Protein AF-0000000080332913 (afdb_homodimer)

Organism: NCBI:txid40318

Radius of gyration: 20.62 Å; Cα contacts (8 Å, |Δi|>4): 817; chains: 2; bounding box: 40×90×46 Å

Solvent-accessible surface area (backbone atoms only — not comparable to full-atom values): 18468 Å² total; per-residue (Å²): 132,76,77,64,77,69,73,70,66,75,65,63,60,58,51,59,68,55,44,50,55,51,55,40,55,47,38,30,29,40,30,37,39,20,26,48,48,84,91,40,77,42,60,46,71,37,66,37,56,34,75,75,38,61,81,70,41,27,33,37,41,49,40,49,59,86,43,89,46,33,65,44,59,72,72,37,59,45,33,14,47,26,33,34,13,62,85,36,61,67,56,54,53,46,63,71,44,86,62,86,67,59,61,79,81,47,66,60,46,65,43,98,81,55,18,46,36,56,63,79,27,14,28,37,29,34,26,37,59,73,43,78,43,81,53,94,66,25,34,36,36,36,24,36,48,40,37,72,47,74,47,101,44,43,20,23,29,34,46,64,91,40,51,24,34,55,74,49,62,36,68,72,118,131,76,78,65,79,69,72,72,67,74,64,64,58,57,51,59,68,55,42,51,55,52,53,42,53,46,36,28,28,39,31,38,38,21,26,48,48,85,91,41,78,43,59,44,70,38,65,38,56,36,76,74,38,61,82,71,41,27,33,38,40,50,41,50,59,84,42,89,44,35,66,42,58,71,70,36,59,45,32,14,47,25,34,33,13,60,85,36,61,66,57,53,51,46,61,72,45,88,61,87,67,57,62,78,81,47,63,61,45,67,41,98,81,55,18,46,35,57,64,77,28,14,27,37,30,35,26,36,59,73,44,81,42,81,53,94,66,26,36,36,35,36,23,36,49,41,36,70,45,74,45,100,44,43,21,22,29,35,43,65,93,40,52,23,34,55,73,52,63,36,67,73,117

Structure (mmCIF, N/CA/C/O backbone):
data_AF-0000000080332913-model_v1
#
loop_
_entity.id
_entity.type
_entity.pdbx_description
1 polymer Oxidoreductase
#
loop_
_atom_site.group_PDB
_atom_site.id
_atom_site.type_symbol
_atom_site.label_atom_id
_atom_site.label_alt_id
_atom_site.label_comp_id
_atom_site.label_asym_id
_atom_site.label_entity_id
_atom_site.label_seq_id
_atom_site.pdbx_PDB_ins_code
_atom_site.Cartn_x
_atom_site.Cartn_y
_atom_site.Cartn_z
_atom_site.occupancy
_atom_site.B_iso_or_equiv
_atom_site.auth_seq_id
_atom_site.auth_comp_id
_atom_site.auth_asym_id
_atom_site.auth_atom_id
_atom_site.pdbx_PDB_model_num
ATOM 1 N N . MET A 1 1 ? -16.578 41.469 20.656 1 34.66 1 MET A N 1
ATOM 2 C CA . MET A 1 1 ? -16.422 41.25 19.219 1 34.66 1 MET A CA 1
ATOM 3 C C . MET A 1 1 ? -16.391 39.781 18.891 1 34.66 1 MET A C 1
ATOM 5 O O . MET A 1 1 ? -15.523 39.031 19.359 1 34.66 1 MET A O 1
ATOM 9 N N . THR A 1 2 ? -17.469 39.125 18.703 1 34.75 2 THR A N 1
ATOM 10 C CA . THR A 1 2 ? -17.828 37.719 18.516 1 34.75 2 THR A CA 1
ATOM 11 C C . THR A 1 2 ? -17.047 37.094 17.375 1 34.75 2 THR A C 1
ATOM 13 O O . THR A 1 2 ? -17.047 37.625 16.266 1 34.75 2 THR A O 1
ATOM 16 N N . ARG A 1 3 ? -15.828 36.594 17.609 1 38.78 3 ARG A N 1
ATOM 17 C CA . ARG A 1 3 ? -15.086 35.969 16.516 1 38.78 3 ARG A CA 1
ATOM 18 C C . ARG A 1 3 ? -16.016 35.219 15.586 1 38.78 3 ARG A C 1
ATOM 20 O O . ARG A 1 3 ? -16.75 34.312 16.016 1 38.78 3 ARG A O 1
ATOM 27 N N . SER A 1 4 ? -16.625 35.875 14.633 1 39.78 4 SER A N 1
ATOM 28 C CA . SER A 1 4 ? -17.422 35.219 13.594 1 39.78 4 SER A CA 1
ATOM 29 C C . SER A 1 4 ? -16.797 33.906 13.18 1 39.78 4 SER A C 1
ATOM 31 O O . SER A 1 4 ? -15.586 33.812 12.977 1 39.78 4 SER A O 1
ATOM 33 N N . PRO A 1 5 ? -17.359 32.781 13.625 1 39.78 5 PRO A N 1
ATOM 34 C CA . PRO A 1 5 ? -16.781 31.484 13.211 1 39.78 5 PRO A CA 1
ATOM 35 C C . PRO A 1 5 ? -16.281 31.5 11.766 1 39.78 5 PRO A C 1
ATOM 37 O O . PRO A 1 5 ? -17 31.922 10.859 1 39.78 5 PRO A O 1
ATOM 40 N N . SER A 1 6 ? -15.156 32.156 11.438 1 39.06 6 SER A N 1
ATOM 41 C CA . SER A 1 6 ? -14.602 32.156 10.086 1 39.06 6 SER A CA 1
ATOM 42 C C . SER A 1 6 ? -15.117 30.984 9.281 1 39.06 6 SER A C 1
ATOM 44 O O . SER A 1 6 ? -15.164 29.859 9.781 1 39.06 6 SER A O 1
ATOM 46 N N . MET A 1 7 ? -16.094 31.156 8.406 1 37.22 7 MET A N 1
ATOM 47 C CA . MET A 1 7 ? -16.547 30.172 7.426 1 37.22 7 MET A CA 1
ATOM 48 C C . MET A 1 7 ? -15.422 29.219 7.039 1 37.22 7 MET A C 1
ATOM 50 O O . MET A 1 7 ? -14.445 29.641 6.41 1 37.22 7 MET A O 1
ATOM 54 N N . ALA A 1 8 ? -14.82 28.359 7.91 1 43.38 8 ALA A N 1
ATOM 55 C CA . ALA A 1 8 ? -14.008 27.312 7.293 1 43.38 8 ALA A CA 1
ATOM 56 C C . ALA A 1 8 ? -14.344 27.156 5.812 1 43.38 8 ALA A C 1
ATOM 58 O O . ALA A 1 8 ? -15.453 26.75 5.465 1 43.38 8 ALA A O 1
ATOM 59 N N . ALA A 1 9 ? -14.086 28.016 4.98 1 43.81 9 ALA A N 1
ATOM 60 C CA . ALA A 1 9 ? -14.25 27.906 3.535 1 43.81 9 ALA A CA 1
ATOM 61 C C . ALA A 1 9 ? -14.406 26.453 3.105 1 43.81 9 ALA A C 1
ATOM 63 O O . ALA A 1 9 ? -13.656 25.578 3.553 1 43.81 9 ALA A O 1
ATOM 64 N N . LEU A 1 10 ? -15.555 25.906 2.922 1 48.03 10 LEU A N 1
ATOM 65 C CA . LEU A 1 10 ? -15.969 24.578 2.477 1 48.03 10 LEU A CA 1
ATOM 66 C C . LEU A 1 10 ? -14.883 23.938 1.611 1 48.03 10 LEU A C 1
ATOM 68 O O . LEU A 1 10 ? -14.789 24.234 0.418 1 48.03 10 LEU A O 1
ATOM 72 N N . ALA A 1 11 ? -13.656 23.891 2.195 1 56.72 11 ALA A N 1
ATOM 73 C CA . ALA A 1 11 ? -12.648 23.203 1.4 1 56.72 11 ALA A CA 1
ATOM 74 C C . ALA A 1 11 ? -13.289 22.156 0.488 1 56.72 11 ALA A C 1
ATOM 76 O O . ALA A 1 11 ? -14.094 21.344 0.938 1 56.72 11 ALA A O 1
ATOM 77 N N . SER A 1 12 ? -13.625 22.547 -0.757 1 68 12 SER A N 1
ATOM 78 C CA . SER A 1 12 ? -14.234 21.672 -1.754 1 68 12 SER A CA 1
ATOM 79 C C . SER A 1 12 ? -13.539 20.312 -1.787 1 68 12 SER A C 1
ATOM 81 O O . SER A 1 12 ? -12.328 20.219 -1.577 1 68 12 SER A O 1
ATOM 83 N N . THR A 1 13 ? -14.234 19.25 -1.637 1 81.25 13 THR A N 1
ATOM 84 C CA . THR A 1 13 ? -13.773 17.875 -1.827 1 81.25 13 THR A CA 1
ATOM 85 C C . THR A 1 13 ? -12.883 17.781 -3.064 1 81.25 13 THR A C 1
ATOM 87 O O . THR A 1 13 ? -13.227 18.312 -4.121 1 81.25 13 THR A O 1
ATOM 90 N N . PRO A 1 14 ? -11.641 17.312 -2.809 1 90.69 14 PRO A N 1
ATOM 91 C CA . PRO A 1 14 ? -10.781 17.172 -3.99 1 90.69 14 PRO A CA 1
ATOM 92 C C . PRO A 1 14 ? -11.516 16.531 -5.168 1 90.69 14 PRO A C 1
ATOM 94 O O . PRO A 1 14 ? -12.305 15.594 -4.98 1 90.69 14 PRO A O 1
ATOM 97 N N . ASP A 1 15 ? -11.375 17.094 -6.352 1 91.56 15 ASP A N 1
ATOM 98 C CA . ASP A 1 15 ? -11.969 16.484 -7.543 1 91.56 15 ASP A CA 1
ATOM 99 C C . ASP A 1 15 ? -11.07 15.383 -8.102 1 91.56 15 ASP A C 1
ATOM 101 O O . ASP A 1 15 ? -10.023 15.07 -7.523 1 91.56 15 ASP A O 1
ATOM 105 N N . ILE A 1 16 ? -11.492 14.789 -9.195 1 93.94 16 ILE A N 1
ATOM 106 C CA . ILE A 1 16 ? -10.859 13.602 -9.766 1 93.94 16 ILE A CA 1
ATOM 107 C C . ILE A 1 16 ? -9.445 13.945 -10.242 1 93.94 16 ILE A C 1
ATOM 109 O O . ILE A 1 16 ? -8.531 13.133 -10.109 1 93.94 16 ILE A O 1
ATOM 113 N N . ASP A 1 17 ? -9.234 15.133 -10.766 1 94.62 17 ASP A N 1
ATOM 114 C CA . ASP A 1 17 ? -7.926 15.539 -11.258 1 94.62 17 ASP A CA 1
ATOM 115 C C . ASP A 1 17 ? -6.914 15.656 -10.117 1 94.62 17 ASP A C 1
ATOM 117 O O . ASP A 1 17 ? -5.762 15.25 -10.266 1 94.62 17 ASP A O 1
ATOM 121 N N . VAL A 1 18 ? -7.371 16.219 -9.016 1 94.62 18 VAL A N 1
ATOM 122 C CA . VAL A 1 18 ? -6.512 16.344 -7.844 1 94.62 18 VAL A CA 1
ATOM 123 C C . VAL A 1 18 ? -6.137 14.953 -7.332 1 94.62 18 VAL A C 1
ATOM 125 O O . VAL A 1 18 ? -4.977 14.695 -7.008 1 94.62 18 VAL A O 1
ATOM 128 N N . MET A 1 19 ? -7.066 14.047 -7.336 1 96.06 19 MET A N 1
ATOM 129 C CA . MET A 1 19 ? -6.797 12.703 -6.828 1 96.06 19 MET A CA 1
ATOM 130 C C . MET A 1 19 ? -5.844 11.953 -7.754 1 96.06 19 MET A C 1
ATOM 132 O O . MET A 1 19 ? -5.016 11.164 -7.289 1 96.06 19 MET A O 1
ATOM 136 N N . LYS A 1 20 ? -6.008 12.211 -9.047 1 96.19 20 LYS A N 1
ATOM 137 C CA . LYS A 1 20 ? -5.051 11.625 -9.984 1 96.19 20 LYS A CA 1
ATOM 138 C C . LYS A 1 20 ? -3.633 12.102 -9.695 1 96.19 20 LYS A C 1
ATOM 140 O O . LYS A 1 20 ? -2.684 11.32 -9.758 1 96.19 20 LYS A O 1
ATOM 145 N N . ARG A 1 21 ? -3.512 13.398 -9.406 1 96.69 21 ARG A N 1
ATOM 146 C CA . ARG A 1 21 ? -2.199 13.953 -9.094 1 96.69 21 ARG A CA 1
ATOM 147 C C . ARG A 1 21 ? -1.654 13.359 -7.793 1 96.69 21 ARG A C 1
ATOM 149 O O . ARG A 1 21 ? -0.459 13.078 -7.691 1 96.69 21 ARG A O 1
ATOM 156 N N . VAL A 1 22 ? -2.51 13.18 -6.801 1 97.06 22 VAL A N 1
ATOM 157 C CA . VAL A 1 22 ? -2.121 12.539 -5.551 1 97.06 22 VAL A CA 1
ATOM 158 C C . VAL A 1 22 ? -1.568 11.141 -5.832 1 97.06 22 VAL A C 1
ATOM 160 O O . VAL A 1 22 ? -0.47 10.805 -5.391 1 97.06 22 VAL A O 1
ATOM 163 N N . ASN A 1 23 ? -2.326 10.383 -6.625 1 96.12 23 ASN A N 1
ATOM 164 C CA . ASN A 1 23 ? -1.952 9 -6.906 1 96.12 23 ASN A CA 1
ATOM 165 C C . ASN A 1 23 ? -0.628 8.914 -7.66 1 96.12 23 ASN A C 1
ATOM 167 O O . ASN A 1 23 ? 0.14 7.969 -7.473 1 96.12 23 ASN A O 1
ATOM 171 N N . ARG A 1 24 ? -0.38 9.961 -8.484 1 96.19 24 ARG A N 1
ATOM 172 C CA . ARG A 1 24 ? 0.861 9.984 -9.25 1 96.19 24 ARG A CA 1
ATOM 173 C C . ARG A 1 24 ? 2.068 10.164 -8.336 1 96.19 24 ARG A C 1
ATOM 175 O O . ARG A 1 24 ? 3.201 9.891 -8.734 1 96.19 24 ARG A O 1
ATOM 182 N N . GLN A 1 25 ? 1.866 10.633 -7.121 1 97.44 25 GLN A N 1
ATOM 183 C CA . GLN A 1 25 ? 2.969 10.945 -6.219 1 97.44 25 GLN A CA 1
ATOM 184 C C . GLN A 1 25 ? 3.26 9.773 -5.285 1 97.44 25 GLN A C 1
ATOM 186 O O . GLN A 1 25 ? 4.16 9.844 -4.445 1 97.44 25 GLN A O 1
ATOM 191 N N . PHE A 1 26 ? 2.549 8.719 -5.395 1 97.5 26 PHE A N 1
ATOM 192 C CA . PHE A 1 26 ? 2.834 7.574 -4.531 1 97.5 26 PHE A CA 1
ATOM 193 C C . PHE A 1 26 ? 3.383 6.406 -5.344 1 97.5 26 PHE A C 1
ATOM 195 O O . PHE A 1 26 ? 2.66 5.809 -6.141 1 97.5 26 PHE A O 1
ATOM 202 N N . VAL A 1 27 ? 4.617 6.027 -5.066 1 97.62 27 VAL A N 1
ATOM 203 C CA . VAL A 1 27 ? 5.328 4.945 -5.742 1 97.62 27 VAL A CA 1
ATOM 204 C C . VAL A 1 27 ? 5.008 3.617 -5.062 1 97.62 27 VAL A C 1
ATOM 206 O O . VAL A 1 27 ? 4.965 3.535 -3.834 1 97.62 27 VAL A O 1
ATOM 209 N N . THR A 1 28 ? 4.793 2.588 -5.824 1 97.88 28 THR A N 1
ATOM 210 C CA . THR A 1 28 ? 4.531 1.273 -5.25 1 97.88 28 THR A CA 1
ATOM 211 C C . THR A 1 28 ? 5.195 0.179 -6.078 1 97.88 28 THR A C 1
ATOM 213 O O . THR A 1 28 ? 5.562 0.404 -7.234 1 97.88 28 THR A O 1
ATOM 216 N N . GLY A 1 29 ? 5.348 -1.001 -5.469 1 98.06 29 GLY A N 1
ATOM 217 C CA . GLY A 1 29 ? 5.574 -2.205 -6.25 1 98.06 29 GLY A CA 1
ATOM 218 C C . GLY A 1 29 ? 4.371 -2.607 -7.086 1 98.06 29 GLY A C 1
ATOM 219 O O . GLY A 1 29 ? 3.326 -1.958 -7.031 1 98.06 29 GLY A O 1
ATOM 220 N N . VAL A 1 30 ? 4.57 -3.674 -7.902 1 98.12 30 VAL A N 1
ATOM 221 C CA . VAL A 1 30 ? 3.521 -4.188 -8.773 1 98.12 30 VAL A CA 1
ATOM 222 C C . VAL A 1 30 ? 3.203 -5.633 -8.406 1 98.12 30 VAL A C 1
ATOM 224 O O . VAL A 1 30 ? 4.102 -6.477 -8.328 1 98.12 30 VAL A O 1
ATOM 227 N N . THR A 1 31 ? 1.928 -5.883 -8.148 1 98.5 31 THR A N 1
ATOM 228 C CA . THR A 1 31 ? 1.55 -7.258 -7.844 1 98.5 31 THR A CA 1
ATOM 229 C C . THR A 1 31 ? 0.455 -7.742 -8.789 1 98.5 31 THR A C 1
ATOM 231 O O . THR A 1 31 ? -0.3 -6.934 -9.336 1 98.5 31 THR A O 1
ATOM 234 N N . VAL A 1 32 ? 0.417 -9.016 -9.031 1 98.31 32 VAL A N 1
ATOM 235 C CA . VAL A 1 32 ? -0.709 -9.719 -9.633 1 98.31 32 VAL A CA 1
ATOM 236 C C . VAL A 1 32 ? -1.268 -10.742 -8.641 1 98.31 32 VAL A C 1
ATOM 238 O O . VAL A 1 32 ? -0.526 -11.57 -8.117 1 98.31 32 VAL A O 1
ATOM 241 N N . VAL A 1 33 ? -2.5 -10.586 -8.391 1 98.44 33 VAL A N 1
ATOM 242 C CA . VAL A 1 33 ? -3.215 -11.523 -7.531 1 98.44 33 VAL A CA 1
ATOM 243 C C . VAL A 1 33 ? -3.912 -12.578 -8.383 1 98.44 33 VAL A C 1
ATOM 245 O O . VAL A 1 33 ? -4.57 -12.25 -9.375 1 98.44 33 VAL A O 1
ATOM 248 N N . THR A 1 34 ? -3.725 -13.867 -8.008 1 98.19 34 THR A N 1
ATOM 249 C CA . THR A 1 34 ? -4.312 -14.945 -8.797 1 98.19 34 THR A CA 1
ATOM 250 C C . THR A 1 34 ? -5.043 -15.938 -7.891 1 98.19 34 THR A C 1
ATOM 252 O O . THR A 1 34 ? -4.707 -16.062 -6.715 1 98.19 34 THR A O 1
ATOM 255 N N . ALA A 1 35 ? -5.969 -16.578 -8.406 1 97.69 35 ALA A N 1
ATOM 256 C CA . ALA A 1 35 ? -6.711 -17.656 -7.746 1 97.69 35 ALA A CA 1
ATOM 257 C C . ALA A 1 35 ? -7.32 -18.609 -8.766 1 97.69 35 ALA A C 1
ATOM 259 O O . ALA A 1 35 ? -7.414 -18.281 -9.953 1 97.69 35 ALA A O 1
ATOM 260 N N . MET A 1 36 ? -7.688 -19.781 -8.258 1 96.62 36 MET A N 1
ATOM 261 C CA . MET A 1 36 ? -8.375 -20.766 -9.102 1 96.62 36 MET A CA 1
ATOM 262 C C . MET A 1 36 ? -9.891 -20.609 -8.977 1 96.62 36 MET A C 1
ATOM 264 O O . MET A 1 36 ? -10.43 -20.609 -7.871 1 96.62 36 MET A O 1
ATOM 268 N N . ASP A 1 37 ? -10.508 -20.391 -10.062 1 94.56 37 ASP A N 1
ATOM 269 C CA . ASP A 1 37 ? -11.961 -20.516 -10.164 1 94.56 37 ASP A CA 1
ATOM 270 C C . ASP A 1 37 ? -12.352 -21.875 -10.727 1 94.56 37 ASP A C 1
ATOM 272 O O . ASP A 1 37 ? -12.484 -22.031 -11.945 1 94.56 37 ASP A O 1
ATOM 276 N N . GLU A 1 38 ? -12.578 -22.797 -9.742 1 91.88 38 GLU A N 1
ATOM 277 C CA . GLU A 1 38 ? -12.711 -24.188 -10.164 1 91.88 38 GLU A CA 1
ATOM 278 C C . GLU A 1 38 ? -11.477 -24.656 -10.938 1 91.88 38 GLU A C 1
ATOM 280 O O . GLU A 1 38 ? -10.359 -24.594 -10.43 1 91.88 38 GLU A O 1
ATOM 285 N N . GLU A 1 39 ? -11.617 -24.828 -12.242 1 91.88 39 GLU A N 1
ATOM 286 C CA . GLU A 1 39 ? -10.484 -25.328 -13.008 1 91.88 39 GLU A CA 1
ATOM 287 C C . GLU A 1 39 ? -9.852 -24.219 -13.852 1 91.88 39 GLU A C 1
ATOM 289 O O . GLU A 1 39 ? -8.945 -24.484 -14.648 1 91.88 39 GLU A O 1
ATOM 294 N N . THR A 1 40 ? -10.281 -23.062 -13.672 1 94.19 40 THR A N 1
ATOM 295 C CA . THR A 1 40 ? -9.82 -21.953 -14.492 1 94.19 40 THR A CA 1
ATOM 296 C C . THR A 1 40 ? -9.055 -20.922 -13.648 1 94.19 40 THR A C 1
ATOM 298 O O . THR A 1 40 ? -9.594 -20.375 -12.695 1 94.19 40 THR A O 1
ATOM 301 N N . PRO A 1 41 ? -7.801 -20.703 -14.023 1 96.25 41 PRO A N 1
ATOM 302 C CA . PRO A 1 41 ? -7.074 -19.656 -13.305 1 96.25 41 PRO A CA 1
ATOM 303 C C . PRO A 1 41 ? -7.566 -18.25 -13.648 1 96.25 41 PRO A C 1
ATOM 305 O O . PRO A 1 41 ? -7.902 -17.984 -14.805 1 96.25 41 PRO A O 1
ATOM 308 N N . LYS A 1 42 ? -7.703 -17.391 -12.656 1 95.62 42 LYS A N 1
ATOM 309 C CA . LYS A 1 42 ? -8.055 -15.984 -12.789 1 95.62 42 LYS A CA 1
ATOM 310 C C . LYS A 1 42 ? -7.039 -15.094 -12.078 1 95.62 42 LYS A C 1
ATOM 312 O O . LYS A 1 42 ? -6.324 -15.555 -11.18 1 95.62 42 LYS A O 1
ATOM 317 N N . GLY A 1 43 ? -6.98 -13.875 -12.523 1 96.44 43 GLY A N 1
ATOM 318 C CA . GLY A 1 43 ? -6.074 -12.953 -11.859 1 96.44 43 GLY A CA 1
ATOM 319 C C . GLY A 1 43 ? -6.293 -11.508 -12.266 1 96.44 43 GLY A C 1
ATOM 320 O O . GLY A 1 43 ? -7.004 -11.234 -13.234 1 96.44 43 GLY A O 1
ATOM 321 N N . LEU A 1 44 ? -5.707 -10.594 -11.578 1 96.06 44 LEU A N 1
ATOM 322 C CA . LEU A 1 44 ? -5.746 -9.164 -11.859 1 96.06 44 LEU A CA 1
ATOM 323 C C . LEU A 1 44 ? -4.539 -8.461 -11.242 1 96.06 44 LEU A C 1
ATOM 325 O O . LEU A 1 44 ? -3.994 -8.914 -10.234 1 96.06 44 LEU A O 1
ATOM 329 N N . ALA A 1 45 ? -4.125 -7.391 -11.82 1 95.62 45 ALA A N 1
ATOM 330 C CA . ALA A 1 45 ? -3.1 -6.523 -11.25 1 95.62 45 ALA A CA 1
ATOM 331 C C . ALA A 1 45 ? -3.656 -5.703 -10.086 1 95.62 45 ALA A C 1
ATOM 333 O O . ALA A 1 45 ? -4.77 -5.184 -10.164 1 95.62 45 ALA A O 1
ATOM 334 N N . VAL A 1 46 ? -2.943 -5.68 -9 1 95.38 46 VAL A N 1
ATOM 335 C CA . VAL A 1 46 ? -3.344 -4.949 -7.805 1 95.38 46 VAL A CA 1
ATOM 336 C C . VAL A 1 46 ? -2.152 -4.168 -7.254 1 95.38 46 VAL A C 1
ATOM 338 O O . VAL A 1 46 ? -1.1 -4.746 -6.973 1 95.38 46 VAL A O 1
ATOM 341 N N . ASN A 1 47 ? -2.271 -2.895 -7.066 1 92.19 47 ASN A N 1
ATOM 342 C CA . ASN A 1 47 ? -1.216 -2.121 -6.422 1 92.19 47 ASN A CA 1
ATOM 343 C C . ASN A 1 47 ? -1.534 -1.85 -4.953 1 92.19 47 ASN A C 1
ATOM 345 O O . ASN A 1 47 ? -0.657 -1.449 -4.188 1 92.19 47 ASN A O 1
ATOM 349 N N . ALA A 1 48 ? -2.793 -2.088 -4.605 1 95.44 48 ALA A N 1
ATOM 350 C CA . ALA A 1 48 ? -3.205 -1.906 -3.217 1 95.44 48 ALA A CA 1
ATOM 351 C C . ALA A 1 48 ? -2.854 -3.129 -2.377 1 95.44 48 ALA A C 1
ATOM 353 O O . ALA A 1 48 ? -3.742 -3.838 -1.897 1 95.44 48 ALA A O 1
ATOM 354 N N . PHE A 1 49 ? -1.595 -3.379 -2.25 1 97.38 49 PHE A N 1
ATOM 355 C CA . PHE A 1 49 ? -0.997 -4.441 -1.452 1 97.38 49 PHE A CA 1
ATOM 356 C C . PHE A 1 49 ? -0.199 -3.861 -0.29 1 97.38 49 PHE A C 1
ATOM 358 O O . PHE A 1 49 ? 0.46 -2.83 -0.436 1 97.38 49 PHE A O 1
ATOM 365 N N . SER A 1 50 ? -0.298 -4.484 0.88 1 96.62 50 SER A N 1
ATOM 366 C CA . SER A 1 50 ? 0.554 -4.121 2.008 1 96.62 50 SER A CA 1
ATOM 367 C C . SER A 1 50 ? 0.875 -5.336 2.873 1 96.62 50 SER A C 1
ATOM 369 O O . SER A 1 50 ? 0.027 -6.211 3.061 1 96.62 50 SER A O 1
ATOM 371 N N . SER A 1 51 ? 2.086 -5.355 3.342 1 94.5 51 SER A N 1
ATOM 372 C CA . SER A 1 51 ? 2.402 -6.238 4.461 1 94.5 51 SER A CA 1
ATOM 373 C C . SER A 1 51 ? 1.929 -5.641 5.785 1 94.5 51 SER A C 1
ATOM 375 O O . SER A 1 51 ? 2.17 -4.465 6.062 1 94.5 51 SER A O 1
ATOM 377 N N . ILE A 1 52 ? 1.258 -6.422 6.578 1 93.5 52 ILE A N 1
ATOM 378 C CA . ILE A 1 52 ? 0.649 -5.91 7.805 1 93.5 52 ILE A CA 1
ATOM 379 C C . ILE A 1 52 ? 1.497 -6.312 9.008 1 93.5 52 ILE A C 1
ATOM 381 O O . ILE A 1 52 ? 1.772 -5.492 9.883 1 93.5 52 ILE A O 1
ATOM 385 N N . SER A 1 53 ? 1.869 -7.566 9.023 1 91.94 53 SER A N 1
ATOM 386 C CA . SER A 1 53 ? 2.656 -8.055 10.148 1 91.94 53 SER A CA 1
ATOM 387 C C . SER A 1 53 ? 3.602 -9.172 9.727 1 91.94 53 SER A C 1
ATOM 389 O O . SER A 1 53 ? 3.291 -9.938 8.82 1 91.94 53 SER A O 1
ATOM 391 N N . LEU A 1 54 ? 4.727 -9.234 10.43 1 91.88 54 LEU A N 1
ATOM 392 C CA . LEU A 1 54 ? 5.695 -10.305 10.195 1 91.88 54 LEU A CA 1
ATOM 393 C C . LEU A 1 54 ? 5.32 -11.555 10.977 1 91.88 54 LEU A C 1
ATOM 395 O O . LEU A 1 54 ? 5.59 -12.672 10.531 1 91.88 54 LEU A O 1
ATOM 399 N N . ASP A 1 55 ? 4.746 -11.234 12.172 1 89.88 55 ASP A N 1
ATOM 400 C CA . ASP A 1 55 ? 4.355 -12.328 13.055 1 89.88 55 ASP A CA 1
ATOM 401 C C . ASP A 1 55 ? 3.053 -12.016 13.781 1 89.88 55 ASP A C 1
ATOM 403 O O . ASP A 1 55 ? 3.025 -11.172 14.68 1 89.88 55 ASP A O 1
ATOM 407 N N . PRO A 1 56 ? 2.061 -12.844 13.43 1 92.69 56 PRO A N 1
ATOM 408 C CA . PRO A 1 56 ? 1.962 -13.789 12.312 1 92.69 56 PRO A CA 1
ATOM 409 C C . PRO A 1 56 ? 2.119 -13.109 10.953 1 92.69 56 PRO A C 1
ATOM 411 O O . PRO A 1 56 ? 1.824 -11.922 10.812 1 92.69 56 PRO A O 1
ATOM 414 N N . PRO A 1 57 ? 2.652 -13.852 9.953 1 96 57 PRO A N 1
ATOM 415 C CA . PRO A 1 57 ? 2.838 -13.258 8.625 1 96 57 PRO A CA 1
ATOM 416 C C . PRO A 1 57 ? 1.515 -12.906 7.949 1 96 57 PRO A C 1
ATOM 418 O O . PRO A 1 57 ? 0.844 -13.781 7.402 1 96 57 PRO A O 1
ATOM 421 N N . THR A 1 58 ? 1.158 -11.672 7.949 1 95.88 58 THR A N 1
ATOM 422 C CA . THR A 1 58 ? -0.133 -11.172 7.488 1 95.88 58 THR A CA 1
ATOM 423 C C . THR A 1 58 ? 0.052 -10.109 6.41 1 95.88 58 THR A C 1
ATOM 425 O O . THR A 1 58 ? 0.878 -9.203 6.555 1 95.88 58 THR A O 1
ATOM 428 N N . VAL A 1 59 ? -0.672 -10.266 5.324 1 97.5 59 VAL A N 1
ATOM 429 C CA . VAL A 1 59 ? -0.695 -9.273 4.25 1 97.5 59 VAL A CA 1
ATOM 430 C C . VAL A 1 59 ? -2.139 -8.953 3.879 1 97.5 59 VAL A C 1
ATOM 432 O O . VAL A 1 59 ? -3.072 -9.609 4.352 1 97.5 59 VAL A O 1
ATOM 435 N N . MET A 1 60 ? -2.289 -7.918 3.07 1 97.5 60 MET A N 1
ATOM 436 C CA . MET A 1 60 ? -3.621 -7.586 2.576 1 97.5 60 MET A CA 1
ATOM 437 C C . MET A 1 60 ? -3.564 -7.121 1.124 1 97.5 60 MET A C 1
ATOM 439 O O . MET A 1 60 ? -2.525 -6.652 0.659 1 97.5 60 MET A O 1
ATOM 443 N N . VAL A 1 61 ? -4.645 -7.34 0.443 1 97.88 61 VAL A N 1
ATOM 444 C CA . VAL A 1 61 ? -4.883 -6.762 -0.876 1 97.88 61 VAL A CA 1
ATOM 445 C C . VAL A 1 61 ? -6.289 -6.176 -0.939 1 97.88 61 VAL A C 1
ATOM 447 O O . VAL A 1 61 ? -7.211 -6.684 -0.296 1 97.88 61 VAL A O 1
ATOM 450 N N . CYS A 1 62 ? -6.438 -5.109 -1.632 1 96.75 62 CYS A N 1
ATOM 451 C CA . CYS A 1 62 ? -7.734 -4.488 -1.888 1 96.75 62 CYS A CA 1
ATOM 452 C C . CYS A 1 62 ? -8.148 -4.676 -3.342 1 96.75 62 CYS A C 1
ATOM 454 O O . CYS A 1 62 ? -7.414 -4.309 -4.258 1 96.75 62 CYS A O 1
ATOM 456 N N . VAL A 1 63 ? -9.344 -5.211 -3.51 1 96.69 63 VAL A N 1
ATOM 457 C CA . VAL A 1 63 ? -9.805 -5.555 -4.852 1 96.69 63 VAL A CA 1
ATOM 458 C C . VAL A 1 63 ? -11.156 -4.895 -5.121 1 96.69 63 VAL A C 1
ATOM 460 O O . VAL A 1 63 ? -12.062 -4.957 -4.289 1 96.69 63 VAL A O 1
ATOM 463 N N . GLN A 1 64 ? -11.219 -4.277 -6.258 1 94.56 64 GLN A N 1
ATOM 464 C CA . GLN A 1 64 ? -12.477 -3.658 -6.668 1 94.56 64 GLN A CA 1
ATOM 465 C C . GLN A 1 64 ? -13.578 -4.699 -6.809 1 94.56 64 GLN A C 1
ATOM 467 O O . GLN A 1 64 ? -13.383 -5.75 -7.422 1 94.56 64 GLN A O 1
ATOM 472 N N . ARG A 1 65 ? -14.727 -4.398 -6.305 1 93.19 65 ARG A N 1
ATOM 473 C CA . ARG A 1 65 ? -15.828 -5.355 -6.262 1 93.19 65 ARG A CA 1
ATOM 474 C C . ARG A 1 65 ? -16.359 -5.652 -7.664 1 93.19 65 ARG A C 1
ATOM 476 O O . ARG A 1 65 ? -16.938 -6.711 -7.906 1 93.19 65 ARG A O 1
ATOM 483 N N . THR A 1 66 ? -16.156 -4.723 -8.602 1 89.94 66 THR A N 1
ATOM 484 C CA . THR A 1 66 ? -16.703 -4.895 -9.945 1 89.94 66 THR A CA 1
ATOM 485 C C . THR A 1 66 ? -15.727 -5.684 -10.828 1 89.94 66 THR A C 1
ATOM 487 O O . THR A 1 66 ? -16.031 -5.973 -11.984 1 89.94 66 THR A O 1
ATOM 490 N N . SER A 1 67 ? -14.562 -6 -10.258 1 90.25 67 SER A N 1
ATOM 491 C CA . SER A 1 67 ? -13.602 -6.773 -11.039 1 90.25 67 SER A CA 1
ATOM 492 C C . SER A 1 67 ? -14.133 -8.172 -11.352 1 90.25 67 SER A C 1
ATOM 494 O O . SER A 1 67 ? -14.852 -8.758 -10.531 1 90.25 67 SER A O 1
ATOM 496 N N . HIS A 1 68 ? -13.719 -8.758 -12.508 1 88.69 68 HIS A N 1
ATOM 497 C CA . HIS A 1 68 ? -14.117 -10.094 -12.922 1 88.69 68 HIS A CA 1
ATOM 498 C C . HIS A 1 68 ? -13.562 -11.156 -11.977 1 88.69 68 HIS A C 1
ATOM 500 O O . HIS A 1 68 ? -14.094 -12.266 -11.898 1 88.69 68 HIS A O 1
ATOM 506 N N . THR A 1 69 ? -12.516 -10.781 -11.32 1 91.5 69 THR A N 1
ATOM 507 C CA . THR A 1 69 ? -11.836 -11.734 -10.461 1 91.5 69 THR A CA 1
ATOM 508 C C . THR A 1 69 ? -12.398 -11.688 -9.039 1 91.5 69 THR A C 1
ATOM 510 O O . THR A 1 69 ? -12.164 -12.602 -8.242 1 91.5 69 THR A O 1
ATOM 513 N N . HIS A 1 70 ? -13.164 -10.695 -8.727 1 93.62 70 HIS A N 1
ATOM 514 C CA . HIS A 1 70 ? -13.609 -10.461 -7.352 1 93.62 70 HIS A CA 1
ATOM 515 C C . HIS A 1 70 ? -14.406 -11.648 -6.824 1 93.62 70 HIS A C 1
ATOM 517 O O . HIS A 1 70 ? -14.133 -12.148 -5.73 1 93.62 70 HIS A O 1
ATOM 523 N N . ASP A 1 71 ? -15.352 -12.164 -7.57 1 93.19 71 ASP A N 1
ATOM 524 C CA . ASP A 1 71 ? -16.203 -13.258 -7.109 1 93.19 71 ASP A CA 1
ATOM 525 C C . ASP A 1 71 ? -15.391 -14.516 -6.832 1 93.19 71 ASP A C 1
ATOM 527 O O . ASP A 1 71 ? -15.648 -15.234 -5.863 1 93.19 71 ASP A O 1
ATOM 531 N N . CYS A 1 72 ? -14.445 -14.703 -7.695 1 94.31 72 CYS A N 1
ATOM 532 C CA . CYS A 1 72 ? -13.547 -15.836 -7.516 1 94.31 72 CYS A CA 1
ATOM 533 C C . CYS A 1 72 ? -12.773 -15.711 -6.207 1 94.31 72 CYS A C 1
ATOM 535 O O . CYS A 1 72 ? -12.727 -16.656 -5.422 1 94.31 72 CYS A O 1
ATOM 537 N N . LEU A 1 73 ? -12.234 -14.547 -5.938 1 94.62 73 LEU A N 1
ATOM 538 C CA . LEU A 1 73 ? -11.461 -14.305 -4.723 1 94.62 73 LEU A CA 1
ATOM 539 C C . LEU A 1 73 ? -12.352 -14.391 -3.486 1 94.62 73 LEU A C 1
ATOM 541 O O . LEU A 1 73 ? -11.914 -14.867 -2.436 1 94.62 73 LEU A O 1
ATOM 545 N N . TYR A 1 74 ? -13.57 -13.945 -3.652 1 93.81 74 TYR A N 1
ATOM 546 C CA . TYR A 1 74 ? -14.492 -13.922 -2.521 1 93.81 74 TYR A CA 1
ATOM 547 C C . TYR A 1 74 ? -14.836 -15.336 -2.072 1 93.81 74 TYR A C 1
ATOM 549 O O . TYR A 1 74 ? -15.031 -15.594 -0.881 1 93.81 74 TYR A O 1
ATOM 557 N N . ARG A 1 75 ? -14.812 -16.297 -2.998 1 94.69 75 ARG A N 1
ATOM 558 C CA . ARG A 1 75 ? -15.18 -17.672 -2.691 1 94.69 75 ARG A CA 1
ATOM 559 C C . ARG A 1 75 ? -13.945 -18.5 -2.338 1 94.69 75 ARG A C 1
ATOM 561 O O . ARG A 1 75 ? -14.062 -19.562 -1.722 1 94.69 75 ARG A O 1
ATOM 568 N N . ALA A 1 76 ? -12.836 -18 -2.746 1 95.69 76 ALA A N 1
ATOM 569 C CA . ALA A 1 76 ? -11.594 -18.75 -2.598 1 95.69 76 ALA A CA 1
ATOM 570 C C . ALA A 1 76 ? -11.156 -18.797 -1.137 1 95.69 76 ALA A C 1
ATOM 572 O O . ALA A 1 76 ? -11.438 -17.875 -0.367 1 95.69 76 ALA A O 1
ATOM 573 N N . ASP A 1 77 ? -10.516 -19.875 -0.784 1 97.06 77 ASP A N 1
ATOM 574 C CA . ASP A 1 77 ? -9.867 -19.969 0.523 1 97.06 77 ASP A CA 1
ATOM 575 C C . ASP A 1 77 ? -8.445 -19.438 0.474 1 97.06 77 ASP A C 1
ATOM 577 O O . ASP A 1 77 ? -7.941 -18.906 1.467 1 97.06 77 ASP A O 1
ATOM 581 N N . HIS A 1 78 ? -7.805 -19.719 -0.715 1 98 78 HIS A N 1
ATOM 582 C CA . HIS A 1 78 ? -6.43 -19.281 -0.939 1 98 78 HIS A CA 1
ATOM 583 C C . HIS A 1 78 ? -6.312 -18.469 -2.219 1 98 78 HIS A C 1
ATOM 585 O O . HIS A 1 78 ? -7.105 -18.625 -3.146 1 98 78 HIS A O 1
ATOM 591 N N . LEU A 1 79 ? -5.398 -17.578 -2.248 1 98.5 79 LEU A N 1
ATOM 592 C CA . LEU A 1 79 ? -4.973 -16.875 -3.459 1 98.5 79 LEU A CA 1
ATOM 593 C C . LEU A 1 79 ? -3.459 -16.703 -3.484 1 98.5 79 LEU A C 1
ATOM 595 O O . LEU A 1 79 ? -2.781 -17 -2.494 1 98.5 79 LEU A O 1
ATOM 599 N N . ALA A 1 80 ? -2.963 -16.406 -4.602 1 98.81 80 ALA A N 1
ATOM 600 C CA . ALA A 1 80 ? -1.545 -16.094 -4.734 1 98.81 80 ALA A CA 1
ATOM 601 C C . ALA A 1 80 ? -1.341 -14.594 -4.957 1 98.81 80 ALA A C 1
ATOM 603 O O . ALA A 1 80 ? -2.178 -13.93 -5.574 1 98.81 80 ALA A O 1
ATOM 604 N N . ILE A 1 81 ? -0.328 -14.086 -4.438 1 98.88 81 ILE A N 1
ATOM 605 C CA . ILE A 1 81 ? 0.167 -12.742 -4.695 1 98.88 81 ILE A CA 1
ATOM 606 C C . ILE A 1 81 ? 1.566 -12.812 -5.301 1 98.88 81 ILE A C 1
ATOM 608 O O . ILE A 1 81 ? 2.5 -13.312 -4.668 1 98.88 81 ILE A O 1
ATOM 612 N N . ASN A 1 82 ? 1.706 -12.375 -6.473 1 98.88 82 ASN A N 1
ATOM 613 C CA . ASN A 1 82 ? 2.967 -12.352 -7.207 1 98.88 82 ASN A CA 1
ATOM 614 C C . ASN A 1 82 ? 3.52 -10.938 -7.328 1 98.88 82 ASN A C 1
ATOM 616 O O . ASN A 1 82 ? 2.924 -10.086 -8 1 98.88 82 ASN A O 1
ATOM 620 N N . ILE A 1 83 ? 4.605 -10.625 -6.613 1 98.81 83 ILE A N 1
ATOM 621 C CA . ILE A 1 83 ? 5.305 -9.367 -6.844 1 98.81 83 ILE A CA 1
ATOM 622 C C . ILE A 1 83 ? 6.137 -9.469 -8.125 1 98.81 83 ILE A C 1
ATOM 624 O O . ILE A 1 83 ? 7.055 -10.281 -8.211 1 98.81 83 ILE A O 1
ATOM 628 N N . LEU A 1 84 ? 5.816 -8.656 -9.094 1 98.69 84 LEU A N 1
ATOM 629 C CA . LEU A 1 84 ? 6.41 -8.773 -10.422 1 98.69 84 LEU A CA 1
ATOM 630 C C . LEU A 1 84 ? 7.844 -8.266 -10.43 1 98.69 84 LEU A C 1
ATOM 632 O O . LEU A 1 84 ? 8.172 -7.32 -9.703 1 98.69 84 LEU A O 1
ATOM 636 N N . SER A 1 85 ? 8.602 -8.883 -11.289 1 98.75 85 SER A N 1
ATOM 637 C CA . SER A 1 85 ? 9.992 -8.477 -11.461 1 98.75 85 SER A CA 1
ATOM 638 C C . SER A 1 85 ? 10.156 -7.566 -12.672 1 98.75 85 SER A C 1
ATOM 640 O O . SER A 1 85 ? 9.227 -7.398 -13.461 1 98.75 85 SER A O 1
ATOM 642 N N . THR A 1 86 ? 11.352 -7.055 -12.789 1 98.38 86 THR A N 1
ATOM 643 C CA . THR A 1 86 ? 11.688 -6.172 -13.898 1 98.38 86 THR A CA 1
ATOM 644 C C . THR A 1 86 ? 11.617 -6.922 -15.227 1 98.38 86 THR A C 1
ATOM 646 O O . THR A 1 86 ? 11.562 -6.305 -16.297 1 98.38 86 THR A O 1
ATOM 649 N N . ASP A 1 87 ? 11.555 -8.234 -15.195 1 97.25 87 ASP A N 1
ATOM 650 C CA . ASP A 1 87 ? 11.57 -9.062 -16.406 1 97.25 87 ASP A CA 1
ATOM 651 C C . ASP A 1 87 ? 10.148 -9.352 -16.891 1 97.25 87 ASP A C 1
ATOM 653 O O . ASP A 1 87 ? 9.953 -10.117 -17.828 1 97.25 87 ASP A O 1
ATOM 657 N N . GLN A 1 88 ? 9.203 -8.742 -16.297 1 97.81 88 GLN A N 1
ATOM 658 C CA . GLN A 1 88 ? 7.844 -9.227 -16.516 1 97.81 88 GLN A CA 1
ATOM 659 C C . GLN A 1 88 ? 6.961 -8.133 -17.125 1 97.81 88 GLN A C 1
ATOM 661 O O . GLN A 1 88 ? 5.777 -8.039 -16.797 1 97.81 88 GLN A O 1
ATOM 666 N N . LEU A 1 89 ? 7.496 -7.258 -17.953 1 96.56 89 LEU A N 1
ATOM 667 C CA . LEU A 1 89 ? 6.676 -6.27 -18.641 1 96.56 89 LEU A CA 1
ATOM 668 C C . LEU A 1 89 ? 5.613 -6.949 -19.5 1 96.56 89 LEU A C 1
ATOM 670 O O . LEU A 1 89 ? 4.508 -6.426 -19.656 1 96.56 89 LEU A O 1
ATOM 674 N N . ASP A 1 90 ? 5.996 -8.086 -20.047 1 95.62 90 ASP A N 1
ATOM 675 C CA . ASP A 1 90 ? 5.043 -8.859 -20.828 1 95.62 90 ASP A CA 1
ATOM 676 C C . ASP A 1 90 ? 3.842 -9.281 -19.984 1 95.62 90 ASP A C 1
ATOM 678 O O . ASP A 1 90 ? 2.709 -9.289 -20.469 1 95.62 90 ASP A O 1
ATOM 682 N N . VAL A 1 91 ? 4.055 -9.648 -18.719 1 96.69 91 VAL A N 1
ATOM 683 C CA . VAL A 1 91 ? 2.984 -10.023 -17.812 1 96.69 91 VAL A CA 1
ATOM 684 C C . VAL A 1 91 ? 2.094 -8.82 -17.531 1 96.69 91 VAL A C 1
ATOM 686 O O . VAL A 1 91 ? 0.865 -8.93 -17.531 1 96.69 91 VAL A O 1
ATOM 689 N N . VAL A 1 92 ? 2.695 -7.621 -17.312 1 95.38 92 VAL A N 1
ATOM 690 C CA . VAL A 1 92 ? 1.936 -6.391 -17.109 1 95.38 92 VAL A CA 1
ATOM 691 C C . VAL A 1 92 ? 1.006 -6.168 -18.312 1 95.38 92 VAL A C 1
ATOM 693 O O . VAL A 1 92 ? -0.183 -5.891 -18.125 1 95.38 92 VAL A O 1
ATOM 696 N N . GLY A 1 93 ? 1.594 -6.273 -19.484 1 94.06 93 GLY A N 1
ATOM 697 C CA . GLY A 1 93 ? 0.803 -6.113 -20.703 1 94.06 93 GLY A CA 1
ATOM 698 C C . GLY A 1 93 ? -0.373 -7.07 -20.781 1 94.06 93 GLY A C 1
ATOM 699 O O . GLY A 1 93 ? -1.466 -6.684 -21.188 1 94.06 93 GLY A O 1
ATOM 700 N N . THR A 1 94 ? -0.187 -8.281 -20.406 1 94.75 94 THR A N 1
ATOM 701 C CA . THR A 1 94 ? -1.225 -9.305 -20.438 1 94.75 94 THR A CA 1
ATOM 702 C C . THR A 1 94 ? -2.393 -8.914 -19.531 1 94.75 94 THR A C 1
ATOM 704 O O . THR A 1 94 ? -3.549 -8.953 -19.953 1 94.75 94 THR A O 1
ATOM 707 N N . PHE A 1 95 ? -2.137 -8.445 -18.359 1 93.56 95 PHE A N 1
ATOM 708 C CA . PHE A 1 95 ? -3.193 -8.172 -17.391 1 93.56 95 PHE A CA 1
ATOM 709 C C . PHE A 1 95 ? -3.824 -6.809 -17.641 1 93.56 95 PHE A C 1
ATOM 711 O O . PHE A 1 95 ? -4.895 -6.508 -17.109 1 93.56 95 PHE A O 1
ATOM 718 N N . ALA A 1 96 ? -3.137 -6.012 -18.406 1 89.69 96 ALA A N 1
ATOM 719 C CA . ALA A 1 96 ? -3.723 -4.738 -18.812 1 89.69 96 ALA A CA 1
ATOM 720 C C . ALA A 1 96 ? -4.625 -4.918 -20.031 1 89.69 96 ALA A C 1
ATOM 722 O O . ALA A 1 96 ? -5.402 -4.02 -20.375 1 89.69 96 ALA A O 1
ATOM 723 N N . SER A 1 97 ? -4.5 -6.086 -20.609 1 87.94 97 SER A N 1
ATOM 724 C CA . SER A 1 97 ? -5.238 -6.332 -21.844 1 87.94 97 SER A CA 1
ATOM 725 C C . SER A 1 97 ? -6.66 -6.801 -21.547 1 87.94 97 SER A C 1
ATOM 727 O O . SER A 1 97 ? -7 -7.086 -20.406 1 87.94 97 SER A O 1
ATOM 729 N N . LYS A 1 98 ? -7.508 -6.867 -22.594 1 82.94 98 LYS A N 1
ATOM 730 C CA . LYS A 1 98 ? -8.891 -7.332 -22.5 1 82.94 98 LYS A CA 1
ATOM 731 C C . LYS A 1 98 ? -9 -8.805 -22.891 1 82.94 98 LYS A C 1
ATOM 733 O O . LYS A 1 98 ? -10.094 -9.281 -23.219 1 82.94 98 LYS A O 1
ATOM 738 N N . ALA A 1 99 ? -7.879 -9.461 -22.875 1 80.81 99 ALA A N 1
ATOM 739 C CA . ALA A 1 99 ? -7.859 -10.859 -23.297 1 80.81 99 ALA A CA 1
ATOM 740 C C . ALA A 1 99 ? -8.711 -11.719 -22.359 1 80.81 99 ALA A C 1
ATOM 742 O O . ALA A 1 99 ? -8.695 -11.523 -21.141 1 80.81 99 ALA A O 1
ATOM 743 N N . ALA A 1 100 ? -9.398 -12.695 -22.953 1 77.25 100 ALA A N 1
ATOM 744 C CA . ALA A 1 100 ? -10.281 -13.57 -22.188 1 77.25 100 ALA A CA 1
ATOM 745 C C . ALA A 1 100 ? -9.484 -14.57 -21.359 1 77.25 100 ALA A C 1
ATOM 747 O O . ALA A 1 100 ? -9.797 -14.82 -20.188 1 77.25 100 ALA A O 1
ATOM 748 N N . ASP A 1 101 ? -8.516 -15.211 -22.062 1 87.94 101 ASP A N 1
ATOM 749 C CA . ASP A 1 101 ? -7.684 -16.188 -21.359 1 87.94 101 ASP A CA 1
ATOM 750 C C . ASP A 1 101 ? -6.277 -15.641 -21.125 1 87.94 101 ASP A C 1
ATOM 752 O O . ASP A 1 101 ? -5.355 -15.945 -21.875 1 87.94 101 ASP A O 1
ATOM 756 N N . LYS A 1 102 ? -6.098 -14.93 -20.062 1 87.44 102 LYS A N 1
ATOM 757 C CA . LYS A 1 102 ? -4.832 -14.281 -19.734 1 87.44 102 LYS A CA 1
ATOM 758 C C . LYS A 1 102 ? -3.775 -15.305 -19.328 1 87.44 102 LYS A C 1
ATOM 760 O O . LYS A 1 102 ? -2.58 -15.086 -19.531 1 87.44 102 LYS A O 1
ATOM 765 N N . PHE A 1 103 ? -4.137 -16.438 -18.938 1 94.25 103 PHE A N 1
ATOM 766 C CA . PHE A 1 103 ? -3.211 -17.422 -18.391 1 94.25 103 PHE A CA 1
ATOM 767 C C . PHE A 1 103 ? -2.676 -18.344 -19.484 1 94.25 103 PHE A C 1
ATOM 769 O O . PHE A 1 103 ? -1.705 -19.062 -19.281 1 94.25 103 PHE A O 1
ATOM 776 N N . LYS A 1 104 ? -3.264 -18.312 -20.609 1 90.12 104 LYS A N 1
ATOM 777 C CA . LYS A 1 104 ? -2.762 -19.094 -21.734 1 90.12 104 LYS A CA 1
ATOM 778 C C . LYS A 1 104 ? -1.382 -18.594 -22.172 1 90.12 104 LYS A C 1
ATOM 780 O O . LYS A 1 104 ? -0.539 -19.391 -22.594 1 90.12 104 LYS A O 1
ATOM 785 N N . GLU A 1 105 ? -1.077 -17.391 -21.984 1 86.94 105 GLU A N 1
ATOM 786 C CA . GLU A 1 105 ? 0.166 -16.766 -22.438 1 86.94 105 GLU A CA 1
ATOM 787 C C . GLU A 1 105 ? 1.156 -16.625 -21.281 1 86.94 105 GLU A C 1
ATOM 789 O O . GLU A 1 105 ? 2.258 -16.109 -21.469 1 86.94 105 GLU A O 1
ATOM 794 N N . LEU A 1 106 ? 0.75 -17.141 -20.172 1 94.44 106 LEU A N 1
ATOM 795 C CA . LEU A 1 106 ? 1.572 -16.953 -18.984 1 94.44 106 LEU A CA 1
ATOM 796 C C . LEU A 1 106 ? 2.219 -18.25 -18.547 1 94.44 106 LEU A C 1
ATOM 798 O O . LEU A 1 106 ? 1.586 -19.312 -18.594 1 94.44 106 LEU A O 1
ATOM 802 N N . ASP A 1 107 ? 3.506 -18.203 -18.203 1 96.62 107 ASP A N 1
ATOM 803 C CA . ASP A 1 107 ? 4.137 -19.312 -17.5 1 96.62 107 ASP A CA 1
ATOM 804 C C . ASP A 1 107 ? 3.793 -19.297 -16.016 1 96.62 107 ASP A C 1
ATOM 806 O O . ASP A 1 107 ? 4.184 -18.375 -15.289 1 96.62 107 ASP A O 1
ATOM 810 N N . TRP A 1 108 ? 3.008 -20.281 -15.617 1 97.88 108 TRP A N 1
ATOM 811 C CA . TRP A 1 108 ? 2.588 -20.359 -14.227 1 97.88 108 TRP A CA 1
ATOM 812 C C . TRP A 1 108 ? 2.482 -21.812 -13.773 1 97.88 108 TRP A C 1
ATOM 814 O O . TRP A 1 108 ? 2.424 -22.719 -14.594 1 97.88 108 TRP A O 1
ATOM 824 N N . GLU A 1 109 ? 2.551 -22.047 -12.5 1 97.62 109 GLU A N 1
ATOM 825 C CA . GLU A 1 109 ? 2.336 -23.344 -11.875 1 97.62 109 GLU A CA 1
ATOM 826 C C . GLU A 1 109 ? 1.503 -23.219 -10.602 1 97.62 109 GLU A C 1
ATOM 828 O O . GLU A 1 109 ? 1.439 -22.141 -10 1 97.62 109 GLU A O 1
ATOM 833 N N . SER A 1 110 ? 0.803 -24.297 -10.227 1 97.38 110 SER A N 1
ATOM 834 C CA . SER A 1 110 ? 0.064 -24.297 -8.969 1 97.38 110 SER A CA 1
ATOM 835 C C . SER A 1 110 ? 1.009 -24.344 -7.773 1 97.38 110 SER A C 1
ATOM 837 O O . SER A 1 110 ? 1.946 -25.156 -7.746 1 9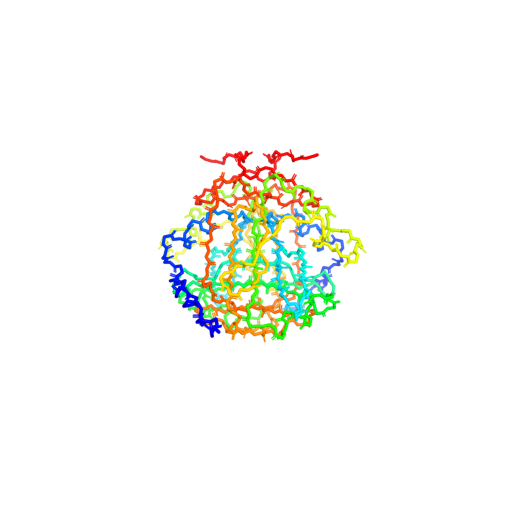7.38 110 SER A O 1
ATOM 839 N N . GLY A 1 111 ? 0.745 -23.438 -6.836 1 97.31 111 GLY A N 1
ATOM 840 C CA . GLY A 1 111 ? 1.477 -23.547 -5.586 1 97.31 111 GLY A CA 1
ATOM 841 C C . GLY A 1 111 ? 1.002 -24.688 -4.715 1 97.31 111 GLY A C 1
ATOM 842 O O . GLY A 1 111 ? 0.097 -25.438 -5.098 1 97.31 111 GLY A O 1
ATOM 843 N N . PRO A 1 112 ? 1.626 -24.891 -3.578 1 97.25 112 PRO A N 1
ATOM 844 C CA . PRO A 1 112 ? 1.27 -26 -2.684 1 97.25 112 PRO A CA 1
ATOM 845 C C . PRO A 1 112 ? -0.2 -25.969 -2.268 1 97.25 112 PRO A C 1
ATOM 847 O O . PRO A 1 112 ? -0.778 -27.016 -1.957 1 97.25 112 PRO A O 1
ATOM 850 N N . PHE A 1 113 ? -0.862 -24.797 -2.293 1 97.12 113 PHE A N 1
ATOM 851 C CA . PHE A 1 113 ? -2.256 -24.688 -1.881 1 97.12 113 PHE A CA 1
ATOM 852 C C . PHE A 1 113 ? -3.162 -24.453 -3.086 1 97.12 113 PHE A C 1
ATOM 854 O O . PHE A 1 113 ? -4.32 -24.062 -2.936 1 97.12 113 PHE A O 1
ATOM 861 N N . GLY A 1 114 ? -2.566 -24.609 -4.234 1 97.06 114 GLY A N 1
ATOM 862 C CA . GLY A 1 114 ? -3.371 -24.719 -5.441 1 97.06 114 GLY A CA 1
ATOM 863 C C . GLY A 1 114 ? -3.48 -23.406 -6.203 1 97.06 114 GLY A C 1
ATOM 864 O O . GLY A 1 114 ? -3.965 -23.391 -7.34 1 97.06 114 GLY A O 1
ATOM 865 N N . SER A 1 115 ? -3.066 -22.297 -5.68 1 97.94 115 SER A N 1
ATOM 866 C CA . SER A 1 115 ? -3.184 -21 -6.34 1 97.94 115 SER A CA 1
ATOM 867 C C . SER A 1 115 ? -2.135 -20.844 -7.438 1 97.94 115 SER A C 1
ATOM 869 O O . SER A 1 115 ? -1.009 -21.312 -7.301 1 97.94 115 SER A O 1
ATOM 871 N N . PRO A 1 116 ? -2.443 -20.188 -8.492 1 98.44 116 PRO A N 1
ATOM 872 C CA . PRO A 1 116 ? -1.496 -20.031 -9.602 1 98.44 116 PRO A CA 1
ATOM 873 C C . PRO A 1 116 ? -0.329 -19.109 -9.25 1 98.44 116 PRO A C 1
ATOM 875 O O . PRO A 1 116 ? -0.54 -17.953 -8.891 1 98.44 116 PRO A O 1
ATOM 878 N N . LEU A 1 117 ? 0.864 -19.562 -9.328 1 98.62 117 LEU A N 1
ATOM 879 C CA . LEU A 1 117 ? 2.096 -18.812 -9.148 1 98.62 117 LEU A CA 1
ATOM 880 C C . LEU A 1 117 ? 2.738 -18.484 -10.5 1 98.62 117 LEU A C 1
ATOM 882 O O . LEU A 1 117 ? 3.01 -19.391 -11.289 1 98.62 117 LEU A O 1
ATOM 886 N N . ILE A 1 118 ? 2.971 -17.219 -10.766 1 98.56 118 ILE A N 1
ATOM 887 C CA . ILE A 1 118 ? 3.49 -16.766 -12.055 1 98.56 118 ILE A CA 1
ATOM 888 C C . ILE A 1 118 ? 5.012 -16.875 -12.062 1 98.56 118 ILE A C 1
ATOM 890 O O . ILE A 1 118 ? 5.68 -16.344 -11.164 1 98.56 118 ILE A O 1
ATOM 894 N N . ALA A 1 119 ? 5.551 -17.422 -13.062 1 98.19 119 ALA A N 1
ATOM 895 C CA . ALA A 1 119 ? 6.992 -17.609 -13.18 1 98.19 119 ALA A CA 1
ATOM 896 C C . ALA A 1 119 ? 7.711 -16.266 -13.297 1 98.19 119 ALA A C 1
ATOM 898 O O . ALA A 1 119 ? 7.125 -15.281 -13.75 1 98.19 119 ALA A O 1
ATOM 899 N N . ARG A 1 120 ? 8.938 -16.156 -12.812 1 98.12 120 ARG A N 1
ATOM 900 C CA . ARG A 1 120 ? 9.859 -15.039 -12.961 1 98.12 120 ARG A CA 1
ATOM 901 C C . ARG A 1 120 ? 9.492 -13.898 -12.016 1 98.12 120 ARG A C 1
ATOM 903 O O . ARG A 1 120 ? 10.133 -12.844 -12.031 1 98.12 120 ARG A O 1
ATOM 910 N N . SER A 1 121 ? 8.484 -14.133 -11.164 1 98.62 121 SER A N 1
ATOM 911 C CA . SER A 1 121 ? 8.133 -13.094 -10.203 1 98.62 121 SER A CA 1
ATOM 912 C C . SER A 1 121 ? 9.227 -12.906 -9.164 1 98.62 121 SER A C 1
ATOM 914 O O . SER A 1 121 ? 9.914 -13.859 -8.805 1 98.62 121 SER A O 1
ATOM 916 N N . SER A 1 122 ? 9.445 -11.648 -8.719 1 98.75 122 SER A N 1
ATOM 917 C CA . SER A 1 122 ? 10.383 -11.383 -7.637 1 98.75 122 SER A CA 1
ATOM 918 C C . SER A 1 122 ? 9.992 -12.133 -6.367 1 98.75 122 SER A C 1
ATOM 920 O O . SER A 1 122 ? 10.859 -12.609 -5.629 1 98.75 122 SER A O 1
ATOM 922 N N . VAL A 1 123 ? 8.711 -12.188 -6.102 1 98.69 123 VAL A N 1
ATOM 923 C CA . VAL A 1 123 ? 8.141 -12.969 -5.008 1 98.69 123 VAL A CA 1
ATOM 924 C C . VAL A 1 123 ? 6.914 -13.734 -5.5 1 98.69 123 VAL A C 1
ATOM 926 O O . VAL A 1 123 ? 6.098 -13.188 -6.246 1 98.69 123 VAL A O 1
ATOM 929 N N . GLN A 1 124 ? 6.789 -14.969 -5.117 1 98.75 124 GLN A N 1
ATOM 930 C CA . GLN A 1 124 ? 5.57 -15.766 -5.207 1 98.75 124 GLN A CA 1
ATOM 931 C C . GLN A 1 124 ? 5.074 -16.172 -3.82 1 98.75 124 GLN A C 1
ATOM 933 O O . GLN A 1 124 ? 5.805 -16.812 -3.055 1 98.75 124 GLN A O 1
ATOM 938 N N . MET A 1 125 ? 3.871 -15.781 -3.482 1 98.31 125 MET A N 1
ATOM 939 C CA . MET A 1 125 ? 3.371 -16.234 -2.189 1 98.31 125 MET A CA 1
ATOM 940 C C . MET A 1 125 ? 1.93 -16.719 -2.305 1 98.31 125 MET A C 1
ATOM 942 O O . MET A 1 125 ? 1.168 -16.234 -3.139 1 98.31 125 MET A O 1
ATOM 946 N N . GLU A 1 126 ? 1.597 -17.703 -1.609 1 98.69 126 GLU A N 1
ATOM 947 C CA . GLU A 1 126 ? 0.22 -18.125 -1.368 1 98.69 126 GLU A CA 1
ATOM 948 C C . GLU A 1 126 ? -0.249 -17.703 0.023 1 98.69 126 GLU A C 1
ATOM 950 O O . GLU A 1 126 ? 0.517 -17.766 0.987 1 98.69 126 GLU A O 1
ATOM 955 N N . VAL A 1 127 ? -1.405 -17.312 0.006 1 98.5 127 VAL A N 1
ATOM 956 C CA . VAL A 1 127 ? -1.954 -16.812 1.261 1 98.5 127 VAL A CA 1
ATOM 957 C C . VAL A 1 127 ? -3.328 -17.422 1.509 1 98.5 127 VAL A C 1
ATOM 959 O O . VAL A 1 127 ? -4.043 -17.766 0.562 1 98.5 127 VAL A O 1
ATOM 962 N N . GLN A 1 128 ? -3.611 -17.609 2.758 1 98.25 128 GLN A N 1
ATOM 963 C CA . GLN A 1 128 ? -4.9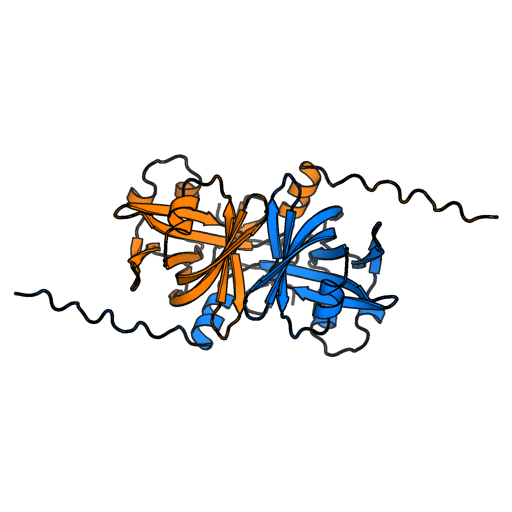53 -18 3.184 1 98.25 128 GLN A CA 1
ATOM 964 C C . GLN A 1 128 ? -5.781 -16.781 3.561 1 98.25 128 GLN A C 1
ATOM 966 O O . GLN A 1 128 ? -5.363 -15.969 4.391 1 98.25 128 GLN A O 1
ATOM 971 N N . ILE A 1 129 ? -6.957 -16.641 2.943 1 97.81 129 ILE A N 1
ATOM 972 C CA . ILE A 1 129 ? -7.832 -15.516 3.246 1 97.81 129 ILE A CA 1
ATOM 973 C C . ILE A 1 129 ? -8.445 -15.695 4.633 1 97.81 129 ILE A C 1
ATOM 975 O O . ILE A 1 129 ? -9.141 -16.688 4.891 1 97.81 129 ILE A O 1
ATOM 979 N N . ARG A 1 130 ? -8.18 -14.742 5.457 1 97 130 ARG A N 1
ATOM 980 C CA . ARG A 1 130 ? -8.672 -14.828 6.828 1 97 130 ARG A CA 1
ATOM 981 C C . ARG A 1 130 ? -9.914 -13.961 7.02 1 97 130 ARG A C 1
ATOM 983 O O . ARG A 1 130 ? -10.797 -14.297 7.809 1 97 130 ARG A O 1
ATOM 990 N N . GLU A 1 131 ? -9.914 -12.828 6.402 1 96.25 131 GLU A N 1
ATOM 991 C CA . GLU A 1 131 ? -11.031 -11.898 6.496 1 96.25 131 GLU A CA 1
ATOM 992 C C . GLU A 1 131 ? -11.32 -11.25 5.145 1 96.25 131 GLU A C 1
ATOM 994 O O . GLU A 1 131 ? -10.414 -11.062 4.336 1 96.25 131 GLU A O 1
ATOM 999 N N . ARG A 1 132 ? -12.547 -10.984 4.902 1 96.5 132 ARG A N 1
ATOM 1000 C CA . ARG A 1 132 ? -13.039 -10.18 3.789 1 96.5 132 ARG A CA 1
ATOM 1001 C C . ARG A 1 132 ? -13.805 -8.961 4.289 1 96.5 132 ARG A C 1
ATOM 1003 O O . ARG A 1 132 ? -14.961 -9.07 4.699 1 96.5 132 ARG A O 1
ATOM 1010 N N . LEU A 1 133 ? -13.133 -7.812 4.242 1 94.31 133 LEU A N 1
ATOM 1011 C CA . LEU A 1 133 ? -13.719 -6.598 4.785 1 94.31 133 LEU A CA 1
ATOM 1012 C C . LEU A 1 133 ? -14.227 -5.688 3.67 1 94.31 133 LEU A C 1
ATOM 1014 O O . LEU A 1 133 ? -13.469 -5.332 2.764 1 94.31 133 LEU A O 1
ATOM 1018 N N . GLN A 1 134 ? -15.445 -5.355 3.715 1 91.12 134 GLN A N 1
ATOM 1019 C CA . GLN A 1 134 ? -16 -4.461 2.707 1 91.12 134 GLN A CA 1
ATOM 1020 C C . GLN A 1 134 ? -15.594 -3.016 2.967 1 91.12 134 GLN A C 1
ATOM 1022 O O . GLN A 1 134 ? -15.672 -2.533 4.098 1 91.12 134 GLN A O 1
ATOM 1027 N N . ALA A 1 135 ? -15.039 -2.332 2.008 1 88.62 135 ALA A N 1
ATOM 1028 C CA . ALA A 1 135 ? -14.664 -0.92 2.037 1 88.62 135 ALA A CA 1
ATOM 1029 C C . ALA A 1 135 ? -15.219 -0.183 0.819 1 88.62 135 ALA A C 1
ATOM 1031 O O . ALA A 1 135 ? -14.492 0.052 -0.151 1 88.62 135 ALA A O 1
ATOM 1032 N N . SER A 1 136 ? -16.484 0.273 0.883 1 83.88 136 SER A N 1
ATOM 1033 C CA . SER A 1 136 ? -17.203 0.986 -0.174 1 83.88 136 SER A CA 1
ATOM 1034 C C . SER A 1 136 ? -17.219 0.182 -1.47 1 83.88 136 SER A C 1
ATOM 1036 O O . SER A 1 136 ? -17.938 -0.811 -1.584 1 83.88 136 SER A O 1
ATOM 1038 N N . THR A 1 137 ? -16.172 0.563 -2.395 1 87.94 137 THR A N 1
ATOM 1039 C CA . THR A 1 137 ? -16.156 -0.022 -3.73 1 87.94 137 THR A CA 1
ATOM 1040 C C . THR A 1 137 ? -15.234 -1.233 -3.783 1 87.94 137 THR A C 1
ATOM 1042 O O . THR A 1 137 ? -15.195 -1.951 -4.785 1 87.94 137 THR A O 1
ATOM 1045 N N . HIS A 1 138 ? -14.523 -1.512 -2.697 1 94.5 138 HIS A N 1
ATOM 1046 C CA . HIS A 1 138 ? -13.516 -2.566 -2.695 1 94.5 138 HIS A CA 1
ATOM 1047 C C . HIS A 1 138 ? -13.734 -3.537 -1.539 1 94.5 138 HIS A C 1
ATOM 1049 O O . HIS A 1 138 ? -14.453 -3.225 -0.589 1 94.5 138 HIS A O 1
ATOM 1055 N N . THR A 1 139 ? -13.227 -4.699 -1.72 1 96.19 139 THR A N 1
ATOM 1056 C CA . THR A 1 139 ? -13.055 -5.656 -0.633 1 96.19 139 THR A CA 1
ATOM 1057 C C . THR A 1 139 ? -11.586 -5.746 -0.219 1 96.19 139 THR A C 1
ATOM 1059 O O . THR A 1 139 ? -10.703 -5.836 -1.071 1 96.19 139 THR A O 1
ATOM 1062 N N . ILE A 1 140 ? -11.359 -5.594 1.063 1 96.81 140 ILE A N 1
ATOM 1063 C CA . ILE A 1 140 ? -10.023 -5.809 1.611 1 96.81 140 ILE A CA 1
ATOM 1064 C C . ILE A 1 140 ? -9.891 -7.25 2.09 1 96.81 140 ILE A C 1
ATOM 1066 O O . ILE A 1 140 ? -10.617 -7.684 2.984 1 96.81 140 ILE A O 1
ATOM 1070 N N . PHE A 1 141 ? -9.008 -7.984 1.488 1 97.75 141 PHE A N 1
ATOM 1071 C CA . PHE A 1 141 ? -8.711 -9.352 1.913 1 97.75 141 PHE A CA 1
ATOM 1072 C C . PHE A 1 141 ? -7.52 -9.375 2.861 1 97.75 141 PHE A C 1
ATOM 1074 O O . PHE A 1 141 ? -6.41 -8.992 2.482 1 97.75 141 PHE A O 1
ATOM 1081 N N . ILE A 1 142 ? -7.746 -9.742 4.082 1 97.5 142 ILE A N 1
ATOM 1082 C CA . ILE A 1 142 ? -6.68 -9.961 5.055 1 97.5 142 ILE A CA 1
ATOM 1083 C C . ILE A 1 142 ? -6.23 -11.422 5 1 97.5 142 ILE A C 1
ATOM 1085 O O . ILE A 1 142 ? -7.043 -12.336 5.172 1 97.5 142 ILE A O 1
ATOM 1089 N N . CYS A 1 143 ? -4.93 -11.57 4.812 1 97.88 143 CYS A N 1
ATOM 1090 C CA . CYS A 1 143 ? -4.477 -12.914 4.461 1 97.88 143 CYS A CA 1
ATOM 1091 C C . CYS A 1 143 ? -3.289 -13.328 5.316 1 97.88 143 CYS A C 1
ATOM 1093 O O . CYS A 1 143 ? -2.436 -12.508 5.648 1 97.88 143 CYS A O 1
ATOM 1095 N N . ARG A 1 144 ? -3.244 -14.562 5.648 1 97.31 144 ARG A N 1
ATOM 1096 C CA . ARG A 1 144 ? -2.07 -15.188 6.25 1 97.31 144 ARG A CA 1
ATOM 1097 C C . ARG A 1 144 ? -1.18 -15.82 5.188 1 97.31 144 ARG A C 1
ATOM 1099 O O . ARG A 1 144 ? -1.646 -16.625 4.379 1 97.31 144 ARG A O 1
ATOM 1106 N N . VAL A 1 145 ? 0.087 -15.461 5.211 1 98.19 145 VAL A N 1
ATOM 1107 C CA . VAL A 1 145 ? 1.003 -16.078 4.254 1 98.19 145 VAL A CA 1
ATOM 1108 C C . VAL A 1 145 ? 1.287 -17.516 4.664 1 98.19 145 VAL A C 1
ATOM 1110 O O . VAL A 1 145 ? 1.697 -17.781 5.797 1 98.19 145 VAL A O 1
ATOM 1113 N N . VAL A 1 146 ? 1.048 -18.438 3.754 1 98.06 146 VAL A N 1
ATOM 1114 C CA . VAL A 1 146 ? 1.215 -19.844 4.098 1 98.06 146 VAL A CA 1
ATOM 1115 C C . VAL A 1 146 ? 2.346 -20.438 3.27 1 98.06 146 VAL A C 1
ATOM 1117 O O . VAL A 1 146 ? 2.848 -21.531 3.586 1 98.06 146 VAL A O 1
ATOM 1120 N N . HIS A 1 147 ? 2.695 -19.766 2.23 1 98.06 147 HIS A N 1
ATOM 1121 C CA . HIS A 1 147 ? 3.822 -20.125 1.381 1 98.06 147 HIS A CA 1
ATOM 1122 C C . HIS A 1 147 ? 4.449 -18.891 0.739 1 98.06 147 HIS A C 1
ATOM 1124 O O . HIS A 1 147 ? 3.738 -17.969 0.329 1 98.06 147 HIS A O 1
ATOM 1130 N N . ALA A 1 148 ? 5.781 -18.906 0.676 1 98.19 148 ALA A N 1
ATOM 1131 C CA . ALA A 1 148 ? 6.453 -17.797 0.003 1 98.19 148 ALA A CA 1
ATOM 1132 C C . ALA A 1 148 ? 7.789 -18.234 -0.583 1 98.19 148 ALA A C 1
ATOM 1134 O O . ALA A 1 148 ? 8.531 -19 0.05 1 98.19 148 ALA A O 1
ATOM 1135 N N . ALA A 1 149 ? 7.992 -17.844 -1.774 1 97.56 149 ALA A N 1
ATOM 1136 C CA . ALA A 1 149 ? 9.273 -18 -2.453 1 97.56 149 ALA A CA 1
ATOM 1137 C C . ALA A 1 149 ? 9.805 -16.656 -2.941 1 97.56 149 ALA A C 1
ATOM 1139 O O . ALA A 1 149 ? 9.102 -15.93 -3.656 1 97.56 149 ALA A O 1
ATOM 1140 N N . VAL A 1 150 ? 10.961 -16.297 -2.52 1 98.06 150 VAL A N 1
ATOM 1141 C CA . VAL A 1 150 ? 11.594 -15.047 -2.922 1 98.06 150 VAL A CA 1
ATOM 1142 C C . VAL A 1 150 ? 12.727 -15.336 -3.906 1 98.06 150 VAL A C 1
ATOM 1144 O O . VAL A 1 150 ? 13.625 -16.125 -3.615 1 98.06 150 VAL A O 1
ATOM 1147 N N . ALA A 1 151 ? 12.609 -14.719 -5.043 1 96.56 151 ALA A N 1
ATOM 1148 C CA . ALA A 1 151 ? 13.625 -14.914 -6.078 1 96.56 151 ALA A CA 1
ATOM 1149 C C . ALA A 1 151 ? 14.648 -13.781 -6.059 1 96.56 151 ALA A C 1
ATOM 1151 O O . ALA A 1 151 ? 14.422 -12.742 -5.434 1 96.56 151 ALA A O 1
ATOM 1152 N N . GLU A 1 152 ? 15.812 -14.039 -6.613 1 92.94 152 GLU A N 1
ATOM 1153 C CA . GLU A 1 152 ? 16.828 -13.008 -6.785 1 92.94 152 GLU A CA 1
ATOM 1154 C C . GLU A 1 152 ? 16.562 -12.164 -8.023 1 92.94 152 GLU A C 1
ATOM 1156 O O . GLU A 1 152 ? 17.375 -12.133 -8.953 1 92.94 152 GLU A O 1
ATOM 1161 N N . ARG A 1 153 ? 15.438 -11.617 -8.156 1 97.56 153 ARG A N 1
ATOM 1162 C CA . ARG A 1 153 ? 15.016 -10.703 -9.219 1 97.56 153 ARG A CA 1
ATOM 1163 C C . ARG A 1 153 ? 14.539 -9.375 -8.641 1 97.56 153 ARG A C 1
ATOM 1165 O O . ARG A 1 153 ? 13.859 -9.344 -7.617 1 97.56 153 ARG A O 1
ATOM 1172 N N . HIS A 1 154 ? 14.984 -8.344 -9.242 1 98.25 154 HIS A N 1
ATOM 1173 C CA . HIS A 1 154 ? 14.578 -7.027 -8.766 1 98.25 154 HIS A CA 1
ATOM 1174 C C . HIS A 1 154 ? 13.102 -6.77 -9.055 1 98.25 154 HIS A C 1
ATOM 1176 O O . HIS A 1 154 ? 12.609 -7.109 -10.133 1 98.25 154 HIS A O 1
ATOM 1182 N N . PRO A 1 155 ? 12.438 -6.219 -8.094 1 98.56 155 PRO A N 1
ATOM 1183 C CA . PRO A 1 155 ? 11.016 -5.941 -8.305 1 98.56 155 PRO A CA 1
ATOM 1184 C C . PRO A 1 155 ? 10.773 -4.809 -9.297 1 98.56 155 PRO A C 1
ATOM 1186 O O . PRO A 1 155 ? 11.656 -3.971 -9.508 1 98.56 155 PRO A O 1
ATOM 1189 N N . MET A 1 156 ? 9.68 -4.836 -9.906 1 98.44 156 MET A N 1
ATOM 1190 C CA . MET A 1 156 ? 9.18 -3.756 -10.75 1 98.44 156 MET A CA 1
ATOM 1191 C C . MET A 1 156 ? 8.539 -2.658 -9.906 1 98.44 156 MET A C 1
ATOM 1193 O O . MET A 1 156 ? 7.879 -2.945 -8.906 1 98.44 156 MET A O 1
ATOM 1197 N N . VAL A 1 157 ? 8.781 -1.433 -10.305 1 98.44 157 VAL A N 1
ATOM 1198 C CA . VAL A 1 157 ? 8.227 -0.272 -9.617 1 98.44 157 VAL A CA 1
ATOM 1199 C C . VAL A 1 157 ? 7.23 0.44 -10.523 1 98.44 157 VAL A C 1
ATOM 1201 O O . VAL A 1 157 ? 7.457 0.571 -11.727 1 98.44 157 VAL A O 1
ATOM 1204 N N . TYR A 1 158 ? 6.148 0.84 -9.977 1 98 158 TYR A N 1
ATOM 1205 C CA . TYR A 1 158 ? 5.129 1.627 -10.656 1 98 158 TYR A CA 1
ATOM 1206 C C . TYR A 1 158 ? 5.109 3.061 -10.141 1 98 158 TYR A C 1
ATOM 1208 O O . TYR A 1 158 ? 5.086 3.291 -8.93 1 98 158 TYR A O 1
ATOM 1216 N N . SER A 1 159 ? 5.121 4.035 -10.992 1 97.56 159 SER A N 1
ATOM 1217 C CA . SER A 1 159 ? 5.027 5.449 -10.656 1 97.56 159 SER A CA 1
ATOM 1218 C C . SER A 1 159 ? 4.398 6.25 -11.797 1 97.56 159 SER A C 1
ATOM 1220 O O . SER A 1 159 ? 4.898 6.23 -12.922 1 97.56 159 SER A O 1
ATOM 1222 N N . ALA A 1 160 ? 3.273 6.859 -11.492 1 95.81 160 ALA A N 1
ATOM 1223 C CA . ALA A 1 160 ? 2.641 7.801 -12.414 1 95.81 160 ALA A CA 1
ATOM 1224 C C . ALA A 1 160 ? 2.367 7.148 -13.766 1 95.81 160 ALA A C 1
ATOM 1226 O O . ALA A 1 160 ? 2.691 7.715 -14.812 1 95.81 160 ALA A O 1
ATOM 1227 N N . GLY A 1 161 ? 1.934 5.934 -13.742 1 94.38 161 GLY A N 1
ATOM 1228 C CA . GLY A 1 161 ? 1.489 5.285 -14.969 1 94.38 161 GLY A CA 1
ATOM 1229 C C . GLY A 1 161 ? 2.613 4.594 -15.719 1 94.38 161 GLY A C 1
ATOM 1230 O O . GLY A 1 161 ? 2.41 4.094 -16.828 1 94.38 161 GLY A O 1
ATOM 1231 N N . LYS A 1 162 ? 3.803 4.594 -15.133 1 97 162 LYS A N 1
ATOM 1232 C CA . LYS A 1 162 ? 4.965 4.004 -15.797 1 97 162 LYS A CA 1
ATOM 1233 C C . LYS A 1 162 ? 5.637 2.969 -14.898 1 97 162 LYS A C 1
ATOM 1235 O O . LYS A 1 162 ? 5.367 2.906 -13.703 1 97 162 LYS A O 1
ATOM 1240 N N . PHE A 1 163 ? 6.516 2.203 -15.539 1 98.19 163 PHE A N 1
ATOM 1241 C CA . PHE A 1 163 ? 7.191 1.111 -14.852 1 98.19 163 PHE A CA 1
ATOM 1242 C C . PHE A 1 163 ? 8.695 1.336 -14.828 1 98.19 163 PHE A C 1
ATOM 1244 O O . PHE A 1 163 ? 9.281 1.801 -15.812 1 98.19 163 PHE A O 1
ATOM 1251 N N . PHE A 1 164 ? 9.25 1.017 -13.703 1 98.62 164 PHE A N 1
ATOM 1252 C CA . PHE A 1 164 ? 10.648 1.342 -13.477 1 98.62 164 PHE A CA 1
ATOM 1253 C C . PHE A 1 164 ? 11.391 0.158 -12.867 1 98.62 164 PHE A C 1
ATOM 1255 O O . PHE A 1 164 ? 10.758 -0.81 -12.422 1 98.62 164 PHE A O 1
ATOM 1262 N N . ASP A 1 165 ? 12.758 0.234 -12.898 1 98.62 165 ASP A N 1
ATOM 1263 C CA . ASP A 1 165 ? 13.656 -0.807 -12.414 1 98.62 165 ASP A CA 1
ATOM 1264 C C . ASP A 1 165 ? 13.93 -0.646 -10.922 1 98.62 165 ASP A C 1
ATOM 1266 O O . ASP A 1 165 ? 14.703 0.218 -10.516 1 98.62 165 ASP A O 1
ATOM 1270 N N . GLY A 1 166 ? 13.312 -1.537 -10.07 1 98.25 166 GLY A N 1
ATOM 1271 C CA . GLY A 1 166 ? 13.508 -1.471 -8.633 1 98.25 166 GLY A CA 1
ATOM 1272 C C . GLY A 1 166 ? 14.906 -1.843 -8.195 1 98.25 166 GLY A C 1
ATOM 1273 O O . GLY A 1 166 ? 15.266 -1.674 -7.027 1 98.25 166 GLY A O 1
ATOM 1274 N N . GLY A 1 167 ? 15.711 -2.324 -9.086 1 97.75 167 GLY A N 1
ATOM 1275 C CA . GLY A 1 167 ? 17.109 -2.629 -8.805 1 97.75 167 GLY A CA 1
ATOM 1276 C C . GLY A 1 167 ? 18.047 -1.484 -9.133 1 97.75 167 GLY A C 1
ATOM 1277 O O . GLY A 1 167 ? 19.234 -1.547 -8.836 1 97.75 167 GLY A O 1
ATOM 1278 N N . ALA A 1 168 ? 17.547 -0.414 -9.75 1 98 168 ALA A N 1
ATOM 1279 C CA . ALA A 1 168 ? 18.344 0.737 -10.172 1 98 168 ALA A CA 1
ATOM 1280 C C . ALA A 1 168 ? 17.812 2.025 -9.539 1 98 168 ALA A C 1
ATOM 1282 O O . ALA A 1 168 ? 17.656 3.035 -10.227 1 98 168 ALA A O 1
ATOM 1283 N N . LEU A 1 169 ? 17.562 1.992 -8.289 1 97.88 169 LEU A N 1
ATOM 1284 C CA . LEU A 1 169 ? 17.078 3.156 -7.555 1 97.88 169 LEU A CA 1
ATOM 1285 C C . LEU A 1 169 ? 18.234 4.059 -7.137 1 97.88 169 LEU A C 1
ATOM 1287 O O . LEU A 1 169 ? 19.312 3.568 -6.797 1 97.88 169 LEU A O 1
ATOM 1291 N N . THR A 1 170 ? 18.016 5.34 -7.137 1 98.06 170 THR A N 1
ATOM 1292 C CA . THR A 1 170 ? 19.031 6.312 -6.734 1 98.06 170 THR A CA 1
ATOM 1293 C C . THR A 1 170 ? 18.906 6.633 -5.246 1 98.06 170 THR A C 1
ATOM 1295 O O . THR A 1 170 ? 17.906 7.199 -4.809 1 98.06 170 THR A O 1
ATOM 1298 N N . SER A 1 171 ? 19.938 6.324 -4.453 1 97.38 171 SER A N 1
ATOM 1299 C CA . SER A 1 171 ? 19.922 6.461 -3.002 1 97.38 171 SER A CA 1
ATOM 1300 C C . SER A 1 171 ? 19.875 7.926 -2.584 1 97.38 171 SER A C 1
ATOM 1302 O O . SER A 1 171 ? 20.5 8.781 -3.221 1 97.38 171 SER A O 1
ATOM 1304 N N . LEU A 1 172 ? 19.125 8.336 -1.532 1 96.44 172 LEU A N 1
ATOM 1305 C CA . LEU A 1 172 ? 19.125 9.672 -0.944 1 96.44 172 LEU A CA 1
ATOM 1306 C C . LEU A 1 172 ? 20.203 9.805 0.117 1 96.44 172 LEU A C 1
ATOM 1308 O O . LEU A 1 172 ? 20.531 10.906 0.544 1 96.44 172 LEU A O 1
ATOM 1312 N N . GLY A 1 173 ? 20.812 8.766 0.588 1 82.81 173 GLY A N 1
ATOM 1313 C CA . GLY A 1 173 ? 21.891 8.797 1.576 1 82.81 173 GLY A CA 1
ATOM 1314 C C . GLY A 1 173 ? 22.734 7.547 1.575 1 82.81 173 GLY A C 1
ATOM 1315 O O . GLY A 1 173 ? 22.359 6.523 1.005 1 82.81 173 GLY A O 1
ATOM 1316 N N . MET B 1 1 ? -4.703 -49.219 -7.031 1 34.28 1 MET B N 1
ATOM 1317 C CA . MET B 1 1 ? -3.611 -48.531 -6.336 1 34.28 1 MET B CA 1
ATOM 1318 C C . MET B 1 1 ? -4.043 -47.156 -5.859 1 34.28 1 MET B C 1
ATOM 1320 O O . MET B 1 1 ? -4.41 -46.281 -6.668 1 34.28 1 MET B O 1
ATOM 1324 N N . THR B 1 2 ? -4.621 -47.031 -4.746 1 35.03 2 THR B N 1
ATOM 1325 C CA . THR B 1 2 ? -5.246 -45.875 -4.074 1 35.03 2 THR B CA 1
ATOM 1326 C C . THR B 1 2 ? -4.277 -44.719 -3.986 1 35.03 2 THR B C 1
ATOM 1328 O O . THR B 1 2 ? -3.15 -44.844 -3.514 1 35.03 2 THR B O 1
ATOM 1331 N N . ARG B 1 3 ? -4.234 -43.844 -5.008 1 38.81 3 ARG B N 1
ATOM 1332 C CA . ARG B 1 3 ? -3.344 -42.688 -4.914 1 38.81 3 ARG B CA 1
ATOM 1333 C C . ARG B 1 3 ? -3.309 -42.125 -3.494 1 38.81 3 ARG B C 1
ATOM 1335 O O . ARG B 1 3 ? -4.348 -41.75 -2.941 1 38.81 3 ARG B O 1
ATOM 1342 N N . SER B 1 4 ? -2.51 -42.688 -2.625 1 40.31 4 SER B N 1
ATOM 1343 C CA . SER B 1 4 ? -2.295 -42.156 -1.288 1 40.31 4 SER B CA 1
ATOM 1344 C C . SER B 1 4 ? -2.283 -40.625 -1.308 1 40.31 4 SER B C 1
ATOM 1346 O O . SER B 1 4 ? -1.647 -40.031 -2.17 1 40.31 4 SER B O 1
ATOM 1348 N N . PRO B 1 5 ? -3.363 -39.969 -0.872 1 39.78 5 PRO B N 1
ATOM 1349 C CA . PRO B 1 5 ? -3.346 -38.5 -0.856 1 39.78 5 PRO B CA 1
ATOM 1350 C C . PRO B 1 5 ? -1.977 -37.938 -0.495 1 39.78 5 PRO B C 1
ATOM 1352 O O . PRO B 1 5 ? -1.386 -38.344 0.514 1 39.78 5 PRO B O 1
ATOM 1355 N N . SER B 1 6 ? -0.937 -38.031 -1.365 1 39.47 6 SER B N 1
ATOM 1356 C CA . SER B 1 6 ? 0.377 -37.438 -1.097 1 39.47 6 SER B CA 1
ATOM 1357 C C . SER B 1 6 ? 0.296 -36.344 -0.034 1 39.47 6 SER B C 1
ATOM 1359 O O . SER B 1 6 ? -0.611 -35.531 -0.063 1 39.47 6 SER B O 1
ATOM 1361 N N . MET B 1 7 ? 0.707 -36.625 1.184 1 37.19 7 MET B N 1
ATOM 1362 C CA . MET B 1 7 ? 0.884 -35.656 2.27 1 37.19 7 MET B CA 1
ATOM 1363 C C . MET B 1 7 ? 1.225 -34.281 1.725 1 37.19 7 MET B C 1
ATOM 1365 O O . MET B 1 7 ? 2.295 -34.062 1.149 1 37.19 7 MET B O 1
ATOM 1369 N N . ALA B 1 8 ? 0.363 -33.5 0.961 1 43.28 8 ALA B N 1
ATOM 1370 C CA . ALA B 1 8 ? 0.724 -32.094 0.812 1 43.28 8 ALA B CA 1
ATOM 1371 C C . ALA B 1 8 ? 1.74 -31.688 1.87 1 43.28 8 ALA B C 1
ATOM 1373 O O . ALA B 1 8 ? 1.438 -31.688 3.066 1 43.28 8 ALA B O 1
ATOM 1374 N N . ALA B 1 9 ? 2.902 -32.062 1.886 1 44.28 9 ALA B N 1
ATOM 1375 C CA . ALA B 1 9 ? 3.986 -31.656 2.771 1 44.28 9 ALA B CA 1
ATOM 1376 C C . ALA B 1 9 ? 3.65 -30.344 3.469 1 44.28 9 ALA B C 1
ATOM 1378 O O . ALA B 1 9 ? 3.217 -29.391 2.824 1 44.28 9 ALA B O 1
ATOM 1379 N N . LEU B 1 10 ? 3.139 -30.312 4.613 1 48.16 10 LEU B N 1
ATOM 1380 C CA . LEU B 1 10 ? 2.762 -29.203 5.5 1 48.16 10 LEU B CA 1
ATOM 1381 C C . LEU B 1 10 ? 3.6 -27.969 5.219 1 48.16 10 LEU B C 1
ATOM 1383 O O . LEU B 1 10 ? 4.746 -27.875 5.672 1 48.16 10 LEU B O 1
ATOM 1387 N N . ALA B 1 11 ? 3.574 -27.578 3.9 1 56.09 11 ALA B N 1
ATOM 1388 C CA . ALA B 1 11 ? 4.312 -26.344 3.631 1 56.09 11 ALA B CA 1
ATOM 1389 C C . ALA B 1 11 ? 4.383 -25.469 4.879 1 56.09 11 ALA B C 1
ATOM 1391 O O . ALA B 1 11 ? 3.357 -25.188 5.504 1 56.09 11 ALA B O 1
ATOM 1392 N N . SER B 1 12 ? 5.441 -25.641 5.699 1 67.94 12 SER B N 1
ATOM 1393 C CA . SER B 1 12 ? 5.668 -24.859 6.914 1 67.94 12 SER B CA 1
ATOM 1394 C C . SER B 1 12 ? 5.387 -23.375 6.684 1 67.94 12 SER B C 1
ATOM 1396 O O . SER B 1 12 ? 5.641 -22.859 5.598 1 67.94 12 SER B O 1
ATOM 1398 N N . THR B 1 13 ? 4.562 -22.766 7.445 1 81.75 13 THR B N 1
ATOM 1399 C CA . THR B 1 13 ? 4.32 -21.328 7.488 1 81.75 13 THR B CA 1
ATOM 1400 C C . THR B 1 13 ? 5.633 -20.547 7.387 1 81.75 13 THR B C 1
ATOM 1402 O O . THR B 1 13 ? 6.609 -20.891 8.055 1 81.75 13 THR B O 1
ATOM 1405 N N . PRO B 1 14 ? 5.695 -19.719 6.328 1 91.06 14 PRO B N 1
ATOM 1406 C CA . PRO B 1 14 ? 6.926 -18.922 6.242 1 91.06 14 PRO B CA 1
ATOM 1407 C C . PRO B 1 14 ? 7.371 -18.375 7.598 1 91.06 14 PRO B C 1
ATOM 1409 O O . PRO B 1 14 ? 6.535 -17.953 8.398 1 91.06 14 PRO B O 1
ATOM 1412 N N . ASP B 1 15 ? 8.641 -18.484 7.918 1 91.88 15 ASP B N 1
ATOM 1413 C CA . ASP B 1 15 ? 9.148 -17.906 9.156 1 91.88 15 ASP B CA 1
ATOM 1414 C C . ASP B 1 15 ? 9.461 -16.422 8.984 1 91.88 15 ASP B C 1
ATOM 1416 O O . ASP B 1 15 ? 9.219 -15.852 7.918 1 91.88 15 ASP B O 1
ATOM 1420 N N . ILE B 1 16 ? 9.969 -15.805 10.023 1 94.12 16 ILE B N 1
ATOM 1421 C CA . ILE B 1 16 ? 10.148 -14.359 10.102 1 94.12 16 ILE B CA 1
ATOM 1422 C C . ILE B 1 16 ? 11.195 -13.922 9.078 1 94.12 16 ILE B C 1
ATOM 1424 O O . ILE B 1 16 ? 11.07 -12.859 8.469 1 94.12 16 ILE B O 1
ATOM 1428 N N . ASP B 1 17 ? 12.219 -14.719 8.852 1 94.75 17 ASP B N 1
ATOM 1429 C CA . ASP B 1 17 ? 13.273 -14.367 7.91 1 94.75 17 ASP B CA 1
ATOM 1430 C C . ASP B 1 17 ? 12.742 -14.328 6.48 1 94.75 17 ASP B C 1
ATOM 1432 O O . ASP B 1 17 ? 13.102 -13.445 5.699 1 94.75 17 ASP B O 1
ATOM 1436 N N . VAL B 1 18 ? 11.914 -15.312 6.156 1 94.81 18 VAL B N 1
ATOM 1437 C CA . VAL B 1 18 ? 11.305 -15.352 4.832 1 94.81 18 VAL B CA 1
ATOM 1438 C C . VAL B 1 18 ? 10.414 -14.125 4.637 1 94.81 18 VAL B C 1
ATOM 1440 O O . VAL B 1 18 ? 10.445 -13.484 3.582 1 94.81 18 VAL B O 1
ATOM 1443 N N . MET B 1 19 ? 9.695 -13.742 5.648 1 96.12 19 MET B N 1
ATOM 1444 C CA . MET B 1 19 ? 8.781 -12.602 5.527 1 96.12 19 MET B CA 1
ATOM 1445 C C . MET B 1 19 ? 9.562 -11.297 5.395 1 96.12 19 MET B C 1
ATOM 1447 O O . MET B 1 19 ? 9.133 -10.383 4.688 1 96.12 19 MET B O 1
ATOM 1451 N N . LYS B 1 20 ? 10.688 -11.242 6.102 1 96.25 20 LYS B N 1
ATOM 1452 C CA . LYS B 1 20 ? 11.539 -10.07 5.93 1 96.25 20 LYS B CA 1
ATOM 1453 C C . LYS B 1 20 ? 12.023 -9.945 4.488 1 96.25 20 LYS B C 1
ATOM 1455 O O . LYS B 1 20 ? 12.07 -8.844 3.938 1 96.25 20 LYS B O 1
ATOM 1460 N N . ARG B 1 21 ? 12.391 -11.086 3.908 1 96.69 21 ARG B N 1
ATOM 1461 C CA . ARG B 1 21 ? 12.844 -11.078 2.521 1 96.69 21 ARG B CA 1
ATOM 1462 C C . ARG B 1 21 ? 11.711 -10.68 1.578 1 96.69 21 ARG B C 1
ATOM 1464 O O . ARG B 1 21 ? 11.93 -9.953 0.613 1 96.69 21 ARG B O 1
ATOM 1471 N N . VAL B 1 22 ? 10.508 -11.156 1.831 1 97.12 22 VAL B N 1
ATOM 1472 C CA . VAL B 1 22 ? 9.336 -10.773 1.054 1 97.12 22 VAL B CA 1
ATOM 1473 C C . VAL B 1 22 ? 9.156 -9.25 1.105 1 97.12 22 VAL B C 1
ATOM 1475 O O . VAL B 1 22 ? 9.039 -8.602 0.066 1 97.12 22 VAL B O 1
ATOM 1478 N N . ASN B 1 23 ? 9.203 -8.719 2.33 1 96.19 23 ASN B N 1
ATOM 1479 C CA . ASN B 1 23 ? 8.969 -7.289 2.521 1 96.19 23 ASN B CA 1
ATOM 1480 C C . ASN B 1 23 ? 10.031 -6.445 1.824 1 96.19 23 ASN B C 1
ATOM 1482 O O . ASN B 1 23 ? 9.742 -5.348 1.345 1 96.19 23 ASN B O 1
ATOM 1486 N N . ARG B 1 24 ? 11.25 -7.016 1.757 1 96.25 24 ARG B N 1
ATOM 1487 C CA . ARG B 1 24 ? 12.344 -6.301 1.105 1 96.25 24 ARG B CA 1
ATOM 1488 C C . ARG B 1 24 ? 12.102 -6.176 -0.395 1 96.25 24 ARG B C 1
ATOM 1490 O O . ARG B 1 24 ? 12.719 -5.348 -1.064 1 96.25 24 ARG B O 1
ATOM 1497 N N . GLN B 1 25 ? 11.234 -7 -0.948 1 97.44 25 GLN B N 1
ATOM 1498 C CA . GLN B 1 25 ? 11.016 -7.031 -2.391 1 97.44 25 GLN B CA 1
ATOM 1499 C C . GLN B 1 25 ? 9.844 -6.141 -2.789 1 97.44 25 GLN B C 1
ATOM 1501 O O . GLN B 1 25 ? 9.5 -6.043 -3.969 1 97.44 25 GLN B O 1
ATOM 1506 N N . PHE B 1 26 ? 9.227 -5.5 -1.88 1 97.44 26 PHE B N 1
ATOM 1507 C CA . PHE B 1 26 ? 8.117 -4.617 -2.242 1 97.44 26 PHE B CA 1
ATOM 1508 C C . PHE B 1 26 ? 8.484 -3.162 -1.987 1 97.44 26 PHE B C 1
ATOM 1510 O O . PHE B 1 26 ? 8.633 -2.746 -0.836 1 97.44 26 PHE B O 1
ATOM 1517 N N . VAL B 1 27 ? 8.531 -2.369 -3.037 1 97.62 27 VAL B N 1
ATOM 1518 C CA . VAL B 1 27 ? 8.883 -0.952 -3.006 1 97.62 27 VAL B CA 1
ATOM 1519 C C . VAL B 1 27 ? 7.629 -0.122 -2.73 1 97.62 27 VAL B C 1
ATOM 1521 O O . VAL B 1 27 ? 6.559 -0.395 -3.283 1 97.62 27 VAL B O 1
ATOM 1524 N N . THR B 1 28 ? 7.73 0.871 -1.911 1 97.88 28 THR B N 1
ATOM 1525 C CA . THR B 1 28 ? 6.594 1.738 -1.633 1 97.88 28 THR B CA 1
ATOM 1526 C C . THR B 1 28 ? 7.043 3.188 -1.473 1 97.88 28 THR B C 1
ATOM 1528 O O . THR B 1 28 ? 8.227 3.455 -1.259 1 97.88 28 THR B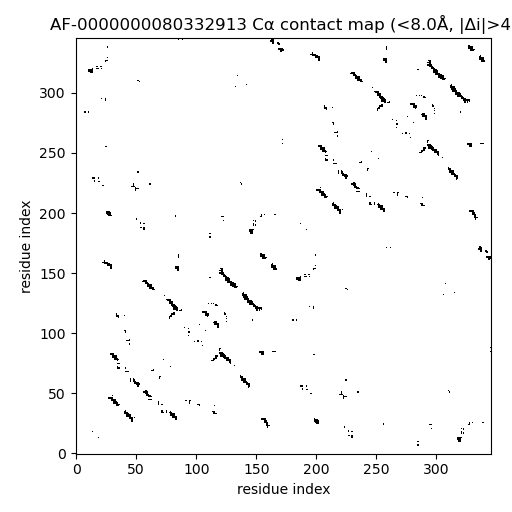 O 1
ATOM 1531 N N . GLY B 1 29 ? 6.09 4.121 -1.586 1 98.06 29 GLY B N 1
ATOM 1532 C CA . GLY B 1 29 ? 6.301 5.465 -1.062 1 98.06 29 GLY B CA 1
ATOM 1533 C C . GLY B 1 29 ? 6.387 5.504 0.451 1 98.06 29 GLY B C 1
ATOM 1534 O O . GLY B 1 29 ? 6.254 4.477 1.115 1 98.06 29 GLY B O 1
ATOM 1535 N N . VAL B 1 30 ? 6.664 6.719 0.98 1 98.12 30 VAL B N 1
ATOM 1536 C CA . VAL B 1 30 ? 6.789 6.938 2.418 1 98.12 30 VAL B CA 1
ATOM 1537 C C . VAL B 1 30 ? 5.742 7.945 2.879 1 98.12 30 VAL B C 1
ATOM 1539 O O . VAL B 1 30 ? 5.637 9.039 2.322 1 98.12 30 VAL B O 1
ATOM 1542 N N . THR B 1 31 ? 4.969 7.539 3.875 1 98.5 31 THR B N 1
ATOM 1543 C CA . THR B 1 31 ? 3.98 8.477 4.398 1 98.5 31 THR B CA 1
ATOM 1544 C C . THR B 1 31 ? 4.156 8.672 5.898 1 98.5 31 THR B C 1
ATOM 1546 O O . THR B 1 31 ? 4.688 7.789 6.586 1 98.5 31 THR B O 1
ATOM 1549 N N . VAL B 1 32 ? 3.791 9.812 6.383 1 98.31 32 VAL B N 1
ATOM 1550 C CA . VAL B 1 32 ? 3.574 10.086 7.797 1 98.31 32 VAL B CA 1
ATOM 1551 C C . VAL B 1 32 ? 2.113 10.469 8.031 1 98.31 32 VAL B C 1
ATOM 1553 O O . VAL B 1 32 ? 1.584 11.367 7.375 1 98.31 32 VAL B O 1
ATOM 1556 N N . VAL B 1 33 ? 1.527 9.734 8.891 1 98.44 33 VAL B N 1
ATOM 1557 C CA . VAL B 1 33 ? 0.152 10.016 9.297 1 98.44 33 VAL B CA 1
ATOM 1558 C C . VAL B 1 33 ? 0.148 10.844 10.578 1 98.44 33 VAL B C 1
ATOM 1560 O O . VAL B 1 33 ? 0.872 10.539 11.531 1 98.44 33 VAL B O 1
ATOM 1563 N N . THR B 1 34 ? -0.65 11.938 10.57 1 98.12 34 THR B N 1
ATOM 1564 C CA . THR B 1 34 ? -0.681 12.82 11.734 1 98.12 34 THR B CA 1
ATOM 1565 C C . THR B 1 34 ? -2.119 13.117 12.148 1 98.12 34 THR B C 1
ATOM 1567 O O . THR B 1 34 ? -3.033 13.07 11.32 1 98.12 34 THR B O 1
ATOM 1570 N N . ALA B 1 35 ? -2.305 13.414 13.344 1 97.62 35 ALA B N 1
ATOM 1571 C CA . ALA B 1 35 ? -3.582 13.836 13.914 1 97.62 35 ALA B CA 1
ATOM 1572 C C . ALA B 1 35 ? -3.369 14.664 15.172 1 97.62 35 ALA B C 1
ATOM 1574 O O . ALA B 1 35 ? -2.281 14.656 15.758 1 97.62 35 ALA B O 1
ATOM 1575 N N . MET B 1 36 ? -4.434 15.398 15.531 1 96.56 36 MET B N 1
ATOM 1576 C CA . MET B 1 36 ? -4.402 16.156 16.781 1 96.56 36 MET B CA 1
ATOM 1577 C C . MET B 1 36 ? -4.984 15.352 17.922 1 96.56 36 MET B C 1
ATOM 1579 O O . MET B 1 36 ? -6.086 14.812 17.828 1 96.56 36 MET B O 1
ATOM 1583 N N . ASP B 1 37 ? -4.215 15.164 18.922 1 94.5 37 ASP B N 1
ATOM 1584 C CA . ASP B 1 37 ? -4.703 14.68 20.203 1 94.5 37 ASP B CA 1
ATOM 1585 C C . ASP B 1 37 ? -4.965 15.836 21.172 1 94.5 37 ASP B C 1
ATOM 1587 O O . ASP B 1 37 ? -4.074 16.234 21.922 1 94.5 37 ASP B O 1
ATOM 1591 N N . GLU B 1 38 ? -6.273 16.266 21.109 1 91.88 38 GLU B N 1
ATOM 1592 C CA . GLU B 1 38 ? -6.574 17.531 21.781 1 91.88 38 GLU B CA 1
ATOM 1593 C C . GLU B 1 38 ? -5.691 18.656 21.266 1 91.88 38 GLU B C 1
ATOM 1595 O O . GLU B 1 38 ? -5.699 18.969 20.078 1 91.88 38 GLU B O 1
ATOM 1600 N N . GLU B 1 39 ? -4.734 19.094 22.078 1 91.88 39 GLU B N 1
ATOM 1601 C CA . GLU B 1 39 ? -3.912 20.219 21.641 1 91.88 39 GLU B CA 1
ATOM 1602 C C . GLU B 1 39 ? -2.508 19.766 21.25 1 91.88 39 GLU B C 1
ATOM 1604 O O . GLU B 1 39 ? -1.643 20.594 20.953 1 91.88 39 GLU B O 1
ATOM 1609 N N . THR B 1 40 ? -2.312 18.516 21.219 1 94.19 40 THR B N 1
ATOM 1610 C CA . THR B 1 40 ? -0.983 17.984 20.953 1 94.19 40 THR B CA 1
ATOM 1611 C C . THR B 1 40 ? -0.966 17.219 19.641 1 94.19 40 THR B C 1
ATOM 1613 O O . THR B 1 40 ? -1.712 16.25 19.469 1 94.19 40 THR B O 1
ATOM 1616 N N . PRO B 1 41 ? -0.113 17.656 18.719 1 96.25 41 PRO B N 1
ATOM 1617 C CA . PRO B 1 41 ? 0.01 16.875 17.484 1 96.25 41 PRO B CA 1
ATOM 1618 C C . PRO B 1 41 ? 0.73 15.539 17.703 1 96.25 41 PRO B C 1
ATOM 1620 O O . PRO B 1 41 ? 1.682 15.469 18.484 1 96.25 41 PRO B O 1
ATOM 1623 N N . LYS B 1 42 ? 0.231 14.484 17.094 1 95.56 42 LYS B N 1
ATOM 1624 C CA . LYS B 1 42 ? 0.827 13.156 17.078 1 95.56 42 LYS B CA 1
ATOM 1625 C C . LYS B 1 42 ? 0.987 12.633 15.648 1 95.56 42 LYS B C 1
ATOM 1627 O O . LYS B 1 42 ? 0.305 13.102 14.734 1 95.56 42 LYS B O 1
ATOM 1632 N N . GLY B 1 43 ? 1.908 11.727 15.516 1 96.38 43 GLY B N 1
ATOM 1633 C CA . GLY B 1 43 ? 2.084 11.148 14.195 1 96.38 43 GLY B CA 1
ATOM 1634 C C . GLY B 1 43 ? 2.963 9.906 14.195 1 96.38 43 GLY B C 1
ATOM 1635 O O . GLY B 1 43 ? 3.623 9.617 15.195 1 96.38 43 GLY B O 1
ATOM 1636 N N . LEU B 1 44 ? 2.994 9.195 13.133 1 96 44 LEU B N 1
ATOM 1637 C CA . LEU B 1 44 ? 3.824 8.016 12.93 1 96 44 LEU B CA 1
ATOM 1638 C C . LEU B 1 44 ? 4.055 7.766 11.445 1 96 44 LEU B C 1
ATOM 1640 O O . LEU B 1 44 ? 3.225 8.133 10.609 1 96 44 LEU B O 1
ATOM 1644 N N . ALA B 1 45 ? 5.152 7.176 11.117 1 95.62 45 ALA B N 1
ATOM 1645 C CA . ALA B 1 45 ? 5.426 6.719 9.75 1 95.62 45 ALA B CA 1
ATOM 1646 C C . ALA B 1 45 ? 4.613 5.469 9.422 1 95.62 45 ALA B C 1
ATOM 1648 O O . ALA B 1 45 ? 4.492 4.562 10.25 1 95.62 45 ALA B O 1
ATOM 1649 N N . VAL B 1 46 ? 3.98 5.465 8.273 1 95.38 46 VAL B N 1
ATOM 1650 C CA . VAL B 1 46 ? 3.16 4.348 7.82 1 95.38 46 VAL B CA 1
ATOM 1651 C C . VAL B 1 46 ? 3.469 4.039 6.355 1 95.38 46 VAL B C 1
ATOM 1653 O O . VAL B 1 46 ? 3.365 4.918 5.496 1 95.38 46 VAL B O 1
ATOM 1656 N N . ASN B 1 47 ? 3.82 2.85 6.031 1 92.19 47 ASN B N 1
ATOM 1657 C CA . ASN B 1 47 ? 4.008 2.469 4.637 1 92.19 47 ASN B CA 1
ATOM 1658 C C . ASN B 1 47 ? 2.799 1.709 4.098 1 92.19 47 ASN B C 1
ATOM 1660 O O . ASN B 1 47 ? 2.658 1.536 2.883 1 92.19 47 ASN B O 1
ATOM 1664 N N . ALA B 1 48 ? 1.949 1.276 5.016 1 95.5 48 ALA B N 1
ATOM 1665 C CA . ALA B 1 48 ? 0.73 0.581 4.613 1 95.5 48 ALA B CA 1
ATOM 1666 C C . ALA B 1 48 ? -0.365 1.571 4.227 1 95.5 48 ALA B C 1
ATOM 1668 O O . ALA B 1 48 ? -1.388 1.671 4.906 1 95.5 48 ALA B O 1
ATOM 1669 N N . PHE B 1 49 ? -0.116 2.307 3.199 1 97.31 49 PHE B N 1
ATOM 1670 C CA . PHE B 1 49 ? -1.018 3.275 2.588 1 97.31 49 PHE B CA 1
ATOM 1671 C C . PHE B 1 49 ? -1.439 2.818 1.195 1 97.31 49 PHE B C 1
ATOM 1673 O O . PHE B 1 49 ? -0.635 2.254 0.452 1 97.31 49 PHE B O 1
ATOM 1680 N N . SER B 1 50 ? -2.719 3.01 0.856 1 96.62 50 SER B N 1
ATOM 1681 C CA . SER B 1 50 ? -3.188 2.771 -0.505 1 96.62 50 SER B CA 1
ATOM 1682 C C . SER B 1 50 ? -4.312 3.729 -0.879 1 96.62 50 SER B C 1
ATOM 1684 O O . SER B 1 50 ? -5.156 4.062 -0.043 1 96.62 50 SER B O 1
ATOM 1686 N N . SER B 1 51 ? -4.273 4.156 -2.105 1 94.44 51 SER B N 1
ATOM 1687 C CA . SER B 1 51 ? -5.465 4.758 -2.691 1 94.44 51 SER B CA 1
ATOM 1688 C C . SER B 1 51 ? -6.469 3.691 -3.119 1 94.44 51 SER B C 1
ATOM 1690 O O . SER B 1 51 ? -6.105 2.719 -3.783 1 94.44 51 SER B O 1
ATOM 1692 N N . ILE B 1 52 ? -7.703 3.844 -2.748 1 93.5 52 ILE B N 1
ATOM 1693 C CA . ILE B 1 52 ? -8.711 2.818 -2.99 1 93.5 52 ILE B CA 1
ATOM 1694 C C . ILE B 1 52 ? -9.57 3.215 -4.188 1 93.5 52 ILE B C 1
ATOM 1696 O O . ILE B 1 52 ? -9.828 2.396 -5.074 1 93.5 52 ILE B O 1
ATOM 1700 N N . SER B 1 53 ? -10.008 4.457 -4.168 1 91.88 53 SER B N 1
ATOM 1701 C CA . SER B 1 53 ? -10.859 4.914 -5.262 1 91.88 53 SER B CA 1
ATOM 1702 C C . SER B 1 53 ? -10.656 6.398 -5.539 1 91.88 53 SER B C 1
ATOM 1704 O O . SER B 1 53 ? -10.344 7.168 -4.629 1 91.88 53 SER B O 1
ATOM 1706 N N . LEU B 1 54 ? -10.867 6.754 -6.805 1 91.81 54 LEU B N 1
ATOM 1707 C CA . LEU B 1 54 ? -10.781 8.156 -7.207 1 91.81 54 LEU B CA 1
ATOM 1708 C C . LEU B 1 54 ? -12.109 8.867 -6.953 1 91.81 54 LEU B C 1
ATOM 1710 O O . LEU B 1 54 ? -12.125 10.062 -6.66 1 91.81 54 LEU B O 1
ATOM 1714 N N . ASP B 1 55 ? -13.156 8.023 -7.152 1 89.69 55 ASP B N 1
ATOM 1715 C CA . ASP B 1 55 ? -14.5 8.57 -6.98 1 89.69 55 ASP B CA 1
ATOM 1716 C C . ASP B 1 55 ? -15.43 7.551 -6.344 1 89.69 55 ASP B C 1
ATOM 1718 O O . ASP B 1 55 ? -15.82 6.57 -6.984 1 89.69 55 ASP B O 1
ATOM 1722 N N . PRO B 1 56 ? -15.859 7.926 -5.129 1 92.62 56 PRO B N 1
ATOM 1723 C CA . PRO B 1 56 ? -15.375 8.992 -4.25 1 92.62 56 PRO B CA 1
ATOM 1724 C C . PRO B 1 56 ? -13.906 8.836 -3.879 1 92.62 56 PRO B C 1
ATOM 1726 O O . PRO B 1 56 ? -13.383 7.719 -3.871 1 92.62 56 PRO B O 1
ATOM 1729 N N . PRO B 1 57 ? -13.211 9.969 -3.635 1 96 57 PRO B N 1
ATOM 1730 C CA . PRO B 1 57 ? -11.789 9.883 -3.283 1 96 57 PRO B CA 1
ATOM 1731 C C . PRO B 1 57 ? -11.555 9.188 -1.944 1 96 57 PRO B C 1
ATOM 1733 O O . PRO B 1 57 ? -11.727 9.797 -0.887 1 96 57 PRO B O 1
ATOM 1736 N N . THR B 1 58 ? -11.148 7.969 -1.983 1 95.81 58 THR B N 1
ATOM 1737 C CA . THR B 1 58 ? -11.016 7.102 -0.817 1 95.81 58 THR B CA 1
ATOM 1738 C C . THR B 1 58 ? -9.602 6.551 -0.711 1 95.81 58 THR B C 1
ATOM 1740 O O . THR B 1 58 ? -9.031 6.098 -1.704 1 95.81 58 THR B O 1
ATOM 1743 N N . VAL B 1 59 ? -9.031 6.656 0.474 1 97.5 59 VAL B N 1
ATOM 1744 C CA . VAL B 1 59 ? -7.727 6.078 0.767 1 97.5 59 VAL B CA 1
ATOM 1745 C C . VAL B 1 59 ? -7.797 5.27 2.061 1 97.5 59 VAL B C 1
ATOM 1747 O O . VAL B 1 59 ? -8.805 5.309 2.77 1 97.5 59 VAL B O 1
ATOM 1750 N N . MET B 1 60 ? -6.734 4.52 2.312 1 97.5 60 MET B N 1
ATOM 1751 C CA . MET B 1 60 ? -6.664 3.785 3.57 1 97.5 60 MET B CA 1
ATOM 1752 C C . MET B 1 60 ? -5.242 3.793 4.125 1 97.5 60 MET B C 1
ATOM 1754 O O . MET B 1 60 ? -4.281 3.963 3.377 1 97.5 60 MET B O 1
ATOM 1758 N N . VAL B 1 61 ? -5.156 3.688 5.41 1 97.88 61 VAL B N 1
ATOM 1759 C CA . VAL B 1 61 ? -3.902 3.434 6.109 1 97.88 61 VAL B CA 1
ATOM 1760 C C . VAL B 1 61 ? -4.105 2.334 7.148 1 97.88 61 VAL B C 1
ATOM 1762 O O . VAL B 1 61 ? -5.188 2.207 7.727 1 97.88 61 VAL B O 1
ATOM 1765 N N . CYS B 1 62 ? -3.127 1.534 7.344 1 96.75 62 CYS B N 1
ATOM 1766 C CA . CYS B 1 62 ? -3.111 0.502 8.375 1 96.75 62 CYS B CA 1
ATOM 1767 C C . CYS B 1 62 ? -2.139 0.861 9.492 1 96.75 62 CYS B C 1
ATOM 1769 O O . CYS B 1 62 ? -0.957 1.102 9.242 1 96.75 62 CYS B O 1
ATOM 1771 N N . VAL B 1 63 ? -2.656 0.853 10.703 1 96.69 63 VAL B N 1
ATOM 1772 C CA . VAL B 1 63 ? -1.855 1.302 11.836 1 96.69 63 VAL B CA 1
ATOM 1773 C C . VAL B 1 63 ? -1.833 0.219 12.914 1 96.69 63 VAL B C 1
ATOM 1775 O O . VAL B 1 63 ? -2.875 -0.338 13.266 1 96.69 63 VAL B O 1
ATOM 1778 N N . GLN B 1 64 ? -0.657 -0.049 13.375 1 94.56 64 GLN B N 1
ATOM 1779 C CA . GLN B 1 64 ? -0.503 -1.012 14.461 1 94.56 64 GLN B CA 1
ATOM 1780 C C . GLN B 1 64 ? -1.233 -0.545 15.719 1 94.56 64 GLN B C 1
ATOM 1782 O O . GLN B 1 64 ? -1.099 0.609 16.125 1 94.56 64 GLN B O 1
ATOM 1787 N N . ARG B 1 65 ? -1.934 -1.428 16.344 1 93.19 65 ARG B N 1
ATOM 1788 C CA . ARG B 1 65 ? -2.775 -1.08 17.484 1 93.19 65 ARG B CA 1
ATOM 1789 C C . ARG B 1 65 ? -1.931 -0.686 18.688 1 93.19 65 ARG B C 1
ATOM 1791 O O . ARG B 1 65 ? -2.395 0.047 19.562 1 93.19 65 ARG B O 1
ATOM 1798 N N . THR B 1 66 ? -0.685 -1.16 18.75 1 89.81 66 THR B N 1
ATOM 1799 C CA . THR B 1 66 ? 0.162 -0.896 19.906 1 89.81 66 THR B CA 1
ATOM 1800 C C . THR B 1 66 ? 0.896 0.433 19.75 1 89.81 66 THR B C 1
ATOM 1802 O O . THR B 1 66 ? 1.622 0.859 20.656 1 89.81 66 THR B O 1
ATOM 1805 N N . SER B 1 67 ? 0.707 1.06 18.578 1 90.25 67 SER B N 1
ATOM 1806 C CA . SER B 1 67 ? 1.362 2.348 18.375 1 90.25 67 SER B CA 1
ATOM 1807 C C . SER B 1 67 ? 0.822 3.398 19.344 1 90.25 67 SER B C 1
ATOM 1809 O O . SER B 1 67 ? -0.363 3.389 19.672 1 90.25 67 SER B O 1
ATOM 1811 N N . HIS B 1 68 ? 1.672 4.387 19.734 1 88.5 68 HIS B N 1
ATOM 1812 C CA . HIS B 1 68 ? 1.291 5.477 20.625 1 88.5 68 HIS B CA 1
ATOM 1813 C C . HIS B 1 68 ? 0.256 6.387 19.969 1 88.5 68 HIS B C 1
ATOM 1815 O O . HIS B 1 68 ? -0.498 7.074 20.656 1 88.5 68 HIS B O 1
ATOM 1821 N N . THR B 1 69 ? 0.257 6.348 18.688 1 91.31 69 THR B N 1
ATOM 1822 C CA . THR B 1 69 ? -0.62 7.246 17.938 1 91.31 69 THR B CA 1
ATOM 1823 C C . THR B 1 69 ? -1.976 6.594 17.688 1 91.31 69 THR B C 1
ATOM 1825 O O . THR B 1 69 ? -2.941 7.27 17.328 1 91.31 69 THR B O 1
ATOM 1828 N N . HIS B 1 70 ? -2.076 5.312 17.891 1 93.62 70 HIS B N 1
ATOM 1829 C CA . HIS B 1 70 ? -3.268 4.559 17.516 1 93.62 70 HIS B CA 1
ATOM 1830 C C . HIS B 1 70 ? -4.508 5.102 18.219 1 93.62 70 HIS B C 1
ATOM 1832 O O . HIS B 1 70 ? -5.527 5.359 17.578 1 93.62 70 HIS B O 1
ATOM 1838 N N . ASP B 1 71 ? -4.457 5.336 19.516 1 93.06 71 ASP B N 1
ATOM 1839 C CA . ASP B 1 71 ? -5.621 5.785 20.266 1 93.06 71 ASP B CA 1
ATOM 1840 C C . ASP B 1 71 ? -6.094 7.156 19.797 1 93.06 71 ASP B C 1
ATOM 1842 O O . ASP B 1 71 ? -7.301 7.406 19.719 1 93.06 71 ASP B O 1
ATOM 1846 N N . CYS B 1 72 ? -5.125 7.953 19.5 1 94.19 72 CYS B N 1
ATOM 1847 C CA . CYS B 1 72 ? -5.434 9.273 18.953 1 94.19 72 CYS B CA 1
ATOM 1848 C C . CYS B 1 72 ? -6.184 9.156 17.641 1 94.19 72 CYS B C 1
ATOM 1850 O O . CYS B 1 72 ? -7.223 9.789 17.453 1 94.19 72 CYS B O 1
ATOM 1852 N N . LEU B 1 73 ? -5.707 8.305 16.75 1 94.44 73 LEU B N 1
ATOM 1853 C CA . LEU B 1 73 ? -6.32 8.109 15.445 1 94.44 73 LEU B CA 1
ATOM 1854 C C . LEU B 1 73 ? -7.703 7.477 15.586 1 94.44 73 LEU B C 1
ATOM 1856 O O . LEU B 1 73 ? -8.617 7.797 14.828 1 94.44 73 LEU B O 1
ATOM 1860 N N . TYR B 1 74 ? -7.824 6.613 16.562 1 93.69 74 TYR B N 1
ATOM 1861 C CA . TYR B 1 74 ? -9.086 5.898 16.75 1 93.69 74 TYR B CA 1
ATOM 1862 C C . TYR B 1 74 ? -10.188 6.852 17.188 1 93.69 74 TYR B C 1
ATOM 1864 O O . TYR B 1 74 ? -11.352 6.676 16.812 1 93.69 74 TYR B O 1
ATOM 1872 N N . ARG B 1 75 ? -9.828 7.922 17.891 1 94.56 75 ARG B N 1
ATOM 1873 C CA . ARG B 1 75 ? -10.805 8.875 18.406 1 94.56 75 ARG B CA 1
ATOM 1874 C C . ARG B 1 75 ? -11.016 10.023 17.422 1 94.56 75 ARG B C 1
ATOM 1876 O O . ARG B 1 75 ? -12.023 10.734 17.5 1 94.56 75 ARG B O 1
ATOM 1883 N N . ALA B 1 76 ? -10.062 10.18 16.578 1 95.62 76 ALA B N 1
ATOM 1884 C CA . ALA B 1 76 ? -10.062 11.328 15.68 1 95.62 76 ALA B CA 1
ATOM 1885 C C . ALA B 1 76 ? -11.133 11.18 14.602 1 95.62 76 ALA B C 1
ATOM 1887 O O . ALA B 1 76 ? -11.477 10.062 14.203 1 95.62 76 ALA B O 1
ATOM 1888 N N . ASP B 1 77 ? -11.656 12.289 14.18 1 97 77 ASP B N 1
ATOM 1889 C CA . ASP B 1 77 ? -12.555 12.305 13.023 1 97 77 ASP B CA 1
ATOM 1890 C C . ASP B 1 77 ? -11.766 12.469 11.727 1 97 77 ASP B C 1
ATOM 1892 O O . ASP B 1 77 ? -12.18 11.969 10.68 1 97 77 ASP B O 1
ATOM 1896 N N . HIS B 1 78 ? -10.68 13.305 11.867 1 98 78 HIS B N 1
ATOM 1897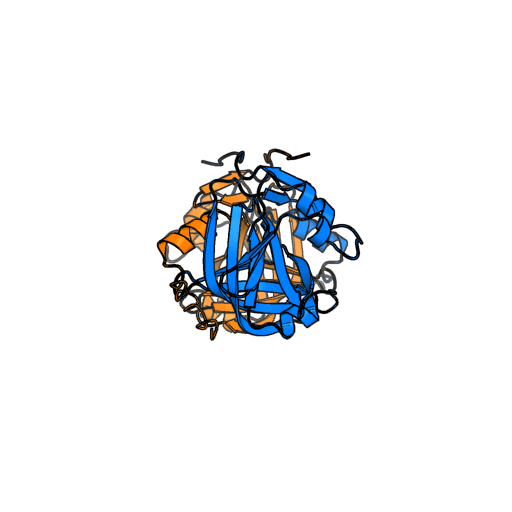 C CA . HIS B 1 78 ? -9.812 13.586 10.727 1 98 78 HIS B CA 1
ATOM 1898 C C . HIS B 1 78 ? -8.359 13.266 11.047 1 98 78 HIS B C 1
ATOM 1900 O O . HIS B 1 78 ? -7.949 13.312 12.203 1 98 78 HIS B O 1
ATOM 1906 N N . LEU B 1 79 ? -7.617 12.898 10.07 1 98.5 79 LEU B N 1
ATOM 1907 C CA . LEU B 1 79 ? -6.164 12.805 10.133 1 98.5 79 LEU B CA 1
ATOM 1908 C C . LEU B 1 79 ? -5.527 13.32 8.852 1 98.5 79 LEU B C 1
ATOM 1910 O O . LEU B 1 79 ? -6.227 13.602 7.875 1 98.5 79 LEU B O 1
ATOM 1914 N N . ALA B 1 80 ? -4.297 13.57 8.922 1 98.81 80 ALA B N 1
ATOM 1915 C CA . ALA B 1 80 ? -3.537 13.945 7.73 1 98.81 80 ALA B CA 1
ATOM 1916 C C . ALA B 1 80 ? -2.633 12.797 7.277 1 98.81 80 ALA B C 1
ATOM 1918 O O . ALA B 1 80 ? -2.139 12.023 8.102 1 98.81 80 ALA B O 1
ATOM 1919 N N . ILE B 1 81 ? -2.473 12.656 6.043 1 98.88 81 ILE B N 1
ATOM 1920 C CA . ILE B 1 81 ? -1.498 11.773 5.41 1 98.88 81 ILE B CA 1
ATOM 1921 C C . ILE B 1 81 ? -0.524 12.602 4.57 1 98.88 81 ILE B C 1
ATOM 1923 O O . ILE B 1 81 ? -0.928 13.266 3.615 1 98.88 81 ILE B O 1
ATOM 1927 N N . ASN B 1 82 ? 0.686 12.594 4.934 1 98.88 82 ASN B N 1
ATOM 1928 C CA . ASN B 1 82 ? 1.754 13.312 4.25 1 98.88 82 ASN B CA 1
ATOM 1929 C C . ASN B 1 82 ? 2.668 12.367 3.48 1 98.88 82 ASN B C 1
ATOM 1931 O O . ASN B 1 82 ? 3.371 11.547 4.082 1 98.88 82 ASN B O 1
ATOM 1935 N N . ILE B 1 83 ? 2.6 12.383 2.141 1 98.81 83 ILE B N 1
ATOM 1936 C CA . ILE B 1 83 ? 3.588 11.664 1.344 1 98.81 83 ILE B CA 1
ATOM 1937 C C . ILE B 1 83 ? 4.898 12.445 1.317 1 98.81 83 ILE B C 1
ATOM 1939 O O . ILE B 1 83 ? 4.949 13.57 0.812 1 98.81 83 ILE B O 1
ATOM 1943 N N . LEU B 1 84 ? 5.941 11.867 1.85 1 98.69 84 LEU B N 1
ATOM 1944 C CA . LEU B 1 84 ? 7.199 12.578 2.055 1 98.69 84 LEU B CA 1
ATOM 1945 C C . LEU B 1 84 ? 7.941 12.758 0.734 1 98.69 84 LEU B C 1
ATOM 1947 O O . LEU B 1 84 ? 7.875 11.898 -0.144 1 98.69 84 LEU B O 1
ATOM 1951 N N . SER B 1 85 ? 8.648 13.844 0.703 1 98.75 85 SER B N 1
ATOM 1952 C CA . SER B 1 85 ? 9.461 14.141 -0.469 1 98.75 85 SER B CA 1
ATOM 1953 C C . SER B 1 85 ? 10.922 13.75 -0.245 1 98.75 85 SER B C 1
ATOM 1955 O O . SER B 1 85 ? 11.305 13.398 0.873 1 98.75 85 SER B O 1
ATOM 1957 N N . THR B 1 86 ? 11.672 13.852 -1.312 1 98.44 86 THR B N 1
ATOM 1958 C CA . THR B 1 86 ? 13.094 13.523 -1.274 1 98.44 86 THR B CA 1
ATOM 1959 C C . THR B 1 86 ? 13.844 14.484 -0.354 1 98.44 86 THR B C 1
ATOM 1961 O O . THR B 1 86 ? 14.969 14.195 0.055 1 98.44 86 THR B O 1
ATOM 1964 N N . ASP B 1 87 ? 13.242 15.586 0.042 1 97.25 87 ASP B N 1
ATOM 1965 C CA . ASP B 1 87 ? 13.891 16.625 0.851 1 97.25 87 ASP B CA 1
ATOM 1966 C C . ASP B 1 87 ? 13.648 16.375 2.34 1 97.25 87 ASP B C 1
ATOM 1968 O O . ASP B 1 87 ? 14.016 17.203 3.176 1 97.25 87 ASP B O 1
ATOM 1972 N N . GLN B 1 88 ? 13.086 15.297 2.664 1 97.88 88 GLN B N 1
ATOM 1973 C CA . GLN B 1 88 ? 12.562 15.18 4.023 1 97.88 88 GLN B CA 1
ATOM 1974 C C . GLN B 1 88 ? 13.211 14.016 4.766 1 97.88 88 GLN B C 1
ATOM 1976 O O . GLN B 1 88 ? 12.555 13.336 5.559 1 97.88 88 GLN B O 1
ATOM 1981 N N . LEU B 1 89 ? 14.477 13.711 4.5 1 96.69 89 LEU B N 1
ATOM 1982 C CA . LEU B 1 89 ? 15.172 12.688 5.266 1 96.69 89 LEU B CA 1
ATOM 1983 C C . LEU B 1 89 ? 15.203 13.039 6.746 1 96.69 89 LEU B C 1
ATOM 1985 O O . LEU B 1 89 ? 15.156 12.148 7.602 1 96.69 89 LEU B O 1
ATOM 1989 N N . ASP B 1 90 ? 15.289 14.32 7.004 1 95.69 90 ASP B N 1
ATOM 1990 C CA . ASP B 1 90 ? 15.266 14.781 8.391 1 95.69 90 ASP B CA 1
ATOM 1991 C C . ASP B 1 90 ? 13.953 14.406 9.07 1 95.69 90 ASP B C 1
ATOM 1993 O O . ASP B 1 90 ? 13.945 14.047 10.25 1 95.69 90 ASP B O 1
ATOM 1997 N N . VAL B 1 91 ? 12.82 14.484 8.367 1 96.75 91 VAL B N 1
ATOM 1998 C CA . VAL B 1 91 ? 11.516 14.102 8.898 1 96.75 91 VAL B CA 1
ATOM 1999 C C . VAL B 1 91 ? 11.492 12.602 9.18 1 96.75 91 VAL B C 1
ATOM 2001 O O . VAL B 1 91 ? 11.008 12.164 10.219 1 96.75 91 VAL B O 1
ATOM 2004 N N . VAL B 1 92 ? 12.039 11.773 8.25 1 95.5 92 VAL B N 1
ATOM 2005 C CA . VAL B 1 92 ? 12.141 10.336 8.453 1 95.5 92 VAL B CA 1
ATOM 2006 C C . VAL B 1 92 ? 12.891 10.047 9.758 1 95.5 92 VAL B C 1
ATOM 2008 O O . VAL B 1 92 ? 12.438 9.25 10.578 1 95.5 92 VAL B O 1
ATOM 2011 N N . GLY B 1 93 ? 14.031 10.703 9.875 1 94.25 93 GLY B N 1
ATOM 2012 C CA . GLY B 1 93 ? 14.82 10.539 11.086 1 94.25 93 GLY B CA 1
ATOM 2013 C C . GLY B 1 93 ? 14.047 10.875 12.352 1 94.25 93 GLY B C 1
ATOM 2014 O O . GLY B 1 93 ? 14.172 10.18 13.359 1 94.25 93 GLY B O 1
ATOM 2015 N N . THR B 1 94 ? 13.289 11.906 12.336 1 94.81 94 THR B N 1
ATOM 2016 C CA . THR B 1 94 ? 12.492 12.352 13.477 1 94.81 94 THR B CA 1
ATOM 2017 C C . THR B 1 94 ? 11.492 11.273 13.891 1 94.81 94 THR B C 1
ATOM 2019 O O . THR B 1 94 ? 11.414 10.914 15.062 1 94.81 94 THR B O 1
ATOM 2022 N N . PHE B 1 95 ? 10.82 10.656 12.969 1 93.69 95 PHE B N 1
ATOM 2023 C CA . PHE B 1 95 ? 9.758 9.719 13.289 1 93.69 95 PHE B CA 1
ATOM 2024 C C . PHE B 1 95 ? 10.328 8.328 13.57 1 93.69 95 PHE B C 1
ATOM 2026 O O . PHE B 1 95 ? 9.633 7.469 14.109 1 93.69 95 PHE B O 1
ATOM 2033 N N . ALA B 1 96 ? 11.555 8.133 13.188 1 89.88 96 ALA B N 1
ATOM 2034 C CA . ALA B 1 96 ? 12.234 6.891 13.539 1 89.88 96 ALA B CA 1
ATOM 2035 C C . ALA B 1 96 ? 12.844 6.973 14.93 1 89.88 96 ALA B C 1
ATOM 2037 O O . ALA B 1 96 ? 13.234 5.957 15.508 1 89.88 96 ALA B O 1
ATOM 2038 N N . SER B 1 97 ? 12.852 8.188 15.422 1 88.19 97 SER B N 1
ATOM 2039 C CA . SER B 1 97 ? 13.508 8.406 16.703 1 88.19 97 SER B CA 1
ATOM 2040 C C . SER B 1 97 ? 12.562 8.117 17.875 1 88.19 97 SER B C 1
ATOM 2042 O O . SER B 1 97 ? 11.367 7.898 17.656 1 88.19 97 SER B O 1
ATOM 2044 N N . LYS B 1 98 ? 13.086 8.102 19.109 1 83.44 98 LYS B N 1
ATOM 2045 C CA . LYS B 1 98 ? 12.32 7.879 20.328 1 83.44 98 LYS B CA 1
ATOM 2046 C C . LYS B 1 98 ? 11.969 9.203 21 1 83.44 98 LYS B C 1
ATOM 2048 O O . LYS B 1 98 ? 11.633 9.227 22.188 1 83.44 98 LYS B O 1
ATOM 2053 N N . ALA B 1 99 ? 12.062 10.25 20.234 1 81.06 99 ALA B N 1
ATOM 2054 C CA . ALA B 1 99 ? 11.797 11.578 20.781 1 81.06 99 ALA B CA 1
ATOM 2055 C C . ALA B 1 99 ? 10.352 11.695 21.25 1 81.06 99 ALA B C 1
ATOM 2057 O O . ALA B 1 99 ? 9.438 11.211 20.578 1 81.06 99 ALA B O 1
ATOM 2058 N N . ALA B 1 100 ? 10.164 12.383 22.375 1 77.62 100 ALA B N 1
ATOM 2059 C CA . ALA B 1 100 ? 8.828 12.539 22.953 1 77.62 100 ALA B CA 1
ATOM 2060 C C . ALA B 1 100 ? 7.996 13.531 22.141 1 77.62 100 ALA B C 1
ATOM 2062 O O . ALA B 1 100 ? 6.812 13.297 21.891 1 77.62 100 ALA B O 1
ATOM 2063 N N . ASP B 1 101 ? 8.633 14.695 21.875 1 88.06 101 ASP B N 1
ATOM 2064 C CA . ASP B 1 101 ? 7.93 15.711 21.094 1 88.06 101 ASP B CA 1
ATOM 2065 C C . ASP B 1 101 ? 8.484 15.789 19.672 1 88.06 101 ASP B C 1
ATOM 2067 O O . ASP B 1 101 ? 9.312 16.656 19.375 1 88.06 101 ASP B O 1
ATOM 2071 N N . LYS B 1 102 ? 7.996 14.992 18.812 1 87.5 102 LYS B N 1
ATOM 2072 C CA . LYS B 1 102 ? 8.469 14.891 17.438 1 87.5 102 LYS B CA 1
ATOM 2073 C C . LYS B 1 102 ? 8.07 16.125 16.641 1 87.5 102 LYS B C 1
ATOM 2075 O O . LYS B 1 102 ? 8.758 16.5 15.68 1 87.5 102 LYS B O 1
ATOM 2080 N N . PHE B 1 103 ? 7.129 16.844 17.031 1 94.19 103 PHE B N 1
ATOM 2081 C CA . PHE B 1 103 ? 6.586 17.938 16.25 1 94.19 103 PHE B CA 1
ATOM 2082 C C . PHE B 1 103 ? 7.289 19.25 16.594 1 94.19 103 PHE B C 1
ATOM 2084 O O . PHE B 1 103 ? 7.148 20.25 15.883 1 94.19 103 PHE B O 1
ATOM 2091 N N . LYS B 1 104 ? 8.016 19.266 17.641 1 90.06 104 LYS B N 1
ATOM 2092 C CA . LYS B 1 104 ? 8.789 20.453 17.984 1 90.06 104 LYS B CA 1
ATOM 2093 C C . LYS B 1 104 ? 9.859 20.734 16.938 1 90.06 104 LYS B C 1
ATOM 2095 O O . LYS B 1 104 ? 10.164 21.891 16.656 1 90.06 104 LYS B O 1
ATOM 2100 N N . GLU B 1 105 ? 10.336 19.781 16.266 1 86.81 105 GLU B N 1
ATOM 2101 C CA . GLU B 1 105 ? 11.422 19.891 15.305 1 86.81 105 GLU B CA 1
ATOM 2102 C C . GLU B 1 105 ? 10.891 19.906 13.875 1 86.81 105 GLU B C 1
ATOM 2104 O O . GLU B 1 105 ? 11.664 19.984 12.914 1 86.81 105 GLU B O 1
ATOM 2109 N N . LEU B 1 106 ? 9.586 19.891 13.781 1 94.5 106 LEU B N 1
ATOM 2110 C CA . LEU B 1 106 ? 8.984 19.766 12.453 1 94.5 106 LEU B CA 1
ATOM 2111 C C . LEU B 1 106 ? 8.281 21.062 12.047 1 94.5 106 LEU B C 1
ATOM 2113 O O . LEU B 1 106 ? 7.633 21.703 12.875 1 94.5 106 LEU B O 1
ATOM 2117 N N . ASP B 1 107 ? 8.492 21.484 10.797 1 96.69 107 ASP B N 1
ATOM 2118 C CA . ASP B 1 107 ? 7.656 22.531 10.227 1 96.69 107 ASP B CA 1
ATOM 2119 C C . ASP B 1 107 ? 6.312 21.969 9.766 1 96.69 107 ASP B C 1
ATOM 2121 O O . ASP B 1 107 ? 6.258 21.156 8.852 1 96.69 107 ASP B O 1
ATOM 2125 N N . TRP B 1 108 ? 5.277 22.375 10.477 1 97.88 108 TRP B N 1
ATOM 2126 C CA . TRP B 1 108 ? 3.938 21.906 10.156 1 97.88 108 TRP B CA 1
ATOM 2127 C C . TRP B 1 108 ? 2.898 22.984 10.398 1 97.88 108 TRP B C 1
ATOM 2129 O O . TRP B 1 108 ? 3.168 23.969 11.102 1 97.88 108 TRP B O 1
ATOM 2139 N N . GLU B 1 109 ? 1.777 22.891 9.773 1 97.56 109 GLU B N 1
ATOM 2140 C CA . GLU B 1 109 ? 0.622 23.766 9.984 1 97.56 109 GLU B CA 1
ATOM 2141 C C . GLU B 1 109 ? -0.675 22.953 10.008 1 97.56 109 GLU B C 1
ATOM 2143 O O . GLU B 1 109 ? -0.733 21.844 9.477 1 97.56 109 GLU B O 1
ATOM 2148 N N . SER B 1 110 ? -1.696 23.484 10.68 1 97.25 110 SER B N 1
ATOM 2149 C CA . SER B 1 110 ? -3.006 22.828 10.672 1 97.25 110 SER B CA 1
ATOM 2150 C C . SER B 1 110 ? -3.678 22.969 9.305 1 97.25 110 SER B C 1
ATOM 2152 O O . SER B 1 110 ? -3.705 24.062 8.727 1 97.25 110 SER B O 1
ATOM 2154 N N . GLY B 1 111 ? -4.156 21.828 8.82 1 97.25 111 GLY B N 1
ATOM 2155 C CA . GLY B 1 111 ? -4.973 21.906 7.625 1 97.25 111 GLY B CA 1
ATOM 2156 C C . GLY B 1 111 ? -6.359 22.469 7.887 1 97.25 111 GLY B C 1
ATOM 2157 O O . GLY B 1 111 ? -6.688 22.812 9.016 1 97.25 111 GLY B O 1
ATOM 2158 N N . PRO B 1 112 ? -7.152 22.609 6.855 1 97.25 112 PRO B N 1
ATOM 2159 C CA . PRO B 1 112 ? -8.5 23.172 6.996 1 97.25 112 PRO B CA 1
ATOM 2160 C C . PRO B 1 112 ? -9.359 22.406 8 1 97.25 112 PRO B C 1
ATOM 2162 O O . PRO B 1 112 ? -10.273 22.984 8.602 1 97.25 112 PRO B O 1
ATOM 2165 N N . PHE B 1 113 ? -9.07 21.109 8.25 1 97.06 113 PHE B N 1
ATOM 2166 C CA . PHE B 1 113 ? -9.867 20.312 9.172 1 97.06 113 PHE B CA 1
ATOM 2167 C C . PHE B 1 113 ? -9.094 20.031 10.461 1 97.06 113 PHE B C 1
ATOM 2169 O O . PHE B 1 113 ? -9.469 19.156 11.234 1 97.06 113 PHE B O 1
ATOM 2176 N N . GLY B 1 114 ? -7.996 20.719 10.57 1 97.06 114 GLY B N 1
ATOM 2177 C CA . GLY B 1 114 ? -7.336 20.781 11.867 1 97.06 114 GLY B CA 1
ATOM 2178 C C . GLY B 1 114 ? -6.176 19.812 11.992 1 97.06 114 GLY B C 1
ATOM 2179 O O . GLY B 1 114 ? -5.402 19.875 12.945 1 97.06 114 GLY B O 1
ATOM 2180 N N . SER B 1 115 ? -5.98 18.891 11.094 1 97.94 115 SER B N 1
ATOM 2181 C CA . SER B 1 115 ? -4.918 17.891 11.18 1 97.94 115 SER B CA 1
ATOM 2182 C C . SER B 1 115 ? -3.564 18.484 10.81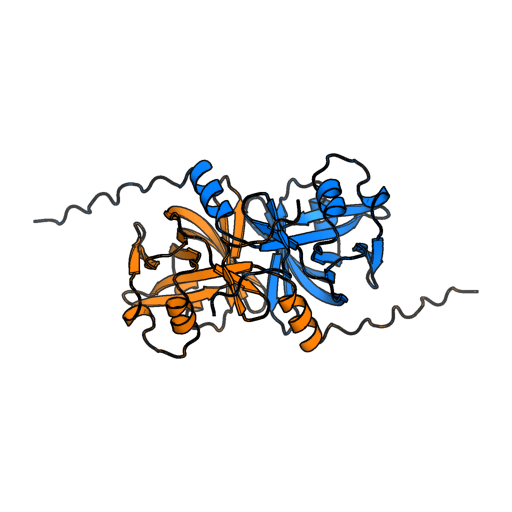2 1 97.94 115 SER B C 1
ATOM 2184 O O . SER B 1 115 ? -3.48 19.359 9.945 1 97.94 115 SER B O 1
ATOM 2186 N N . PRO B 1 116 ? -2.52 18.078 11.422 1 98.38 116 PRO B N 1
ATOM 2187 C CA . PRO B 1 116 ? -1.195 18.641 11.148 1 98.38 116 PRO B CA 1
ATOM 2188 C C . PRO B 1 116 ? -0.667 18.25 9.766 1 98.38 116 PRO B C 1
ATOM 2190 O O . PRO B 1 116 ? -0.54 17.078 9.453 1 98.38 116 PRO B O 1
ATOM 2193 N N . LEU B 1 117 ? -0.376 19.188 8.945 1 98.62 117 LEU B N 1
ATOM 2194 C CA . LEU B 1 117 ? 0.245 19.016 7.633 1 98.62 117 LEU B CA 1
ATOM 2195 C C . LEU B 1 117 ? 1.729 19.375 7.688 1 98.62 117 LEU B C 1
ATOM 2197 O O . LEU B 1 117 ? 2.096 20.484 8.094 1 98.62 117 LEU B O 1
ATOM 2201 N N . ILE B 1 118 ? 2.58 18.453 7.297 1 98.56 118 ILE B N 1
ATOM 2202 C CA . ILE B 1 118 ? 4.023 18.625 7.387 1 98.56 118 ILE B CA 1
ATOM 2203 C C . ILE B 1 118 ? 4.531 19.375 6.156 1 98.56 118 ILE B C 1
ATOM 2205 O O . ILE B 1 118 ? 4.25 18.984 5.023 1 98.56 118 ILE B O 1
ATOM 2209 N N . ALA B 1 119 ? 5.32 20.344 6.359 1 98.25 119 ALA B N 1
ATOM 2210 C CA . ALA B 1 119 ? 5.855 21.156 5.273 1 98.25 119 ALA B CA 1
ATOM 2211 C C . ALA B 1 119 ? 6.793 20.344 4.383 1 98.25 119 ALA B C 1
ATOM 2213 O O . ALA B 1 119 ? 7.395 19.375 4.836 1 98.25 119 ALA B O 1
ATOM 2214 N N . ARG B 1 120 ? 6.883 20.656 3.096 1 98.1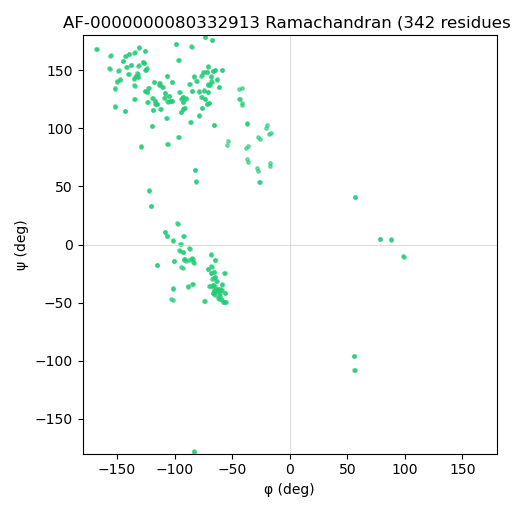9 120 ARG B N 1
ATOM 2215 C CA . ARG B 1 120 ? 7.824 20.125 2.113 1 98.19 120 ARG B CA 1
ATOM 2216 C C . ARG B 1 120 ? 7.398 18.734 1.645 1 98.19 120 ARG B C 1
ATOM 2218 O O . ARG B 1 120 ? 8.086 18.109 0.835 1 98.19 120 ARG B O 1
ATOM 2225 N N . SER B 1 121 ? 6.234 18.281 2.115 1 98.69 121 SER B N 1
ATOM 2226 C CA . SER B 1 121 ? 5.766 16.969 1.655 1 98.69 121 SER B CA 1
ATOM 2227 C C . SER B 1 121 ? 5.379 17.016 0.181 1 98.69 121 SER B C 1
ATOM 2229 O O . SER B 1 121 ? 4.902 18.047 -0.313 1 98.69 121 SER B O 1
ATOM 2231 N N . SER B 1 122 ? 5.625 15.914 -0.544 1 98.75 122 SER B N 1
ATOM 2232 C CA . SER B 1 122 ? 5.184 15.812 -1.932 1 98.75 122 SER B CA 1
ATOM 2233 C C . SER B 1 122 ? 3.67 15.953 -2.041 1 98.75 122 SER B C 1
ATOM 2235 O O . SER B 1 122 ? 3.164 16.547 -2.998 1 98.75 122 SER B O 1
ATOM 2237 N N . VAL B 1 123 ? 2.971 15.367 -1.1 1 98.69 123 VAL B N 1
ATOM 2238 C CA . VAL B 1 123 ? 1.523 15.5 -0.969 1 98.69 123 VAL B CA 1
ATOM 2239 C C . VAL B 1 123 ? 1.158 15.758 0.492 1 98.69 123 VAL B C 1
ATOM 2241 O O . VAL B 1 123 ? 1.715 15.125 1.396 1 98.69 123 VAL B O 1
ATOM 2244 N N . GLN B 1 124 ? 0.268 16.672 0.732 1 98.75 124 GLN B N 1
ATOM 2245 C CA . GLN B 1 124 ? -0.439 16.859 1.995 1 98.75 124 GLN B CA 1
ATOM 2246 C C . GLN B 1 124 ? -1.938 16.625 1.824 1 98.75 124 GLN B C 1
ATOM 2248 O O . GLN B 1 124 ? -2.584 17.297 1.009 1 98.75 124 GLN B O 1
ATOM 2253 N N . MET B 1 125 ? -2.488 15.68 2.551 1 98.31 125 MET B N 1
ATOM 2254 C CA . MET B 1 125 ? -3.936 15.516 2.439 1 98.31 125 MET B CA 1
ATOM 2255 C C . MET B 1 125 ? -4.57 15.344 3.816 1 98.31 125 MET B C 1
ATOM 2257 O O . MET B 1 125 ? -3.945 14.805 4.73 1 98.31 125 MET B O 1
ATOM 2261 N N . GLU B 1 126 ? -5.688 15.875 4.012 1 98.62 126 GLU B N 1
ATOM 2262 C CA . GLU B 1 126 ? -6.566 15.578 5.141 1 98.62 126 GLU B CA 1
ATOM 2263 C C . GLU B 1 126 ? -7.703 14.648 4.727 1 98.62 126 GLU B C 1
ATOM 2265 O O . GLU B 1 126 ? -8.258 14.781 3.633 1 98.62 126 GLU B O 1
ATOM 2270 N N . VAL B 1 127 ? -7.926 13.812 5.586 1 98.5 127 VAL B N 1
ATOM 2271 C CA . VAL B 1 127 ? -8.945 12.805 5.281 1 98.5 127 VAL B CA 1
ATOM 2272 C C . VAL B 1 127 ? -9.906 12.68 6.461 1 98.5 127 VAL B C 1
ATOM 2274 O O . VAL B 1 127 ? -9.523 12.906 7.609 1 98.5 127 VAL B O 1
ATOM 2277 N N . GLN B 1 128 ? -11.133 12.398 6.125 1 98.25 128 GLN B N 1
ATOM 2278 C CA . GLN B 1 128 ? -12.133 12.039 7.121 1 98.25 128 GLN B CA 1
ATOM 2279 C C . GLN B 1 128 ? -12.211 10.523 7.297 1 98.25 128 GLN B C 1
ATOM 2281 O O . GLN B 1 128 ? -12.406 9.789 6.324 1 98.25 128 GLN B O 1
ATOM 2286 N N . ILE B 1 129 ? -12.07 10.055 8.531 1 97.81 129 ILE B N 1
ATOM 2287 C CA . ILE B 1 129 ? -12.156 8.625 8.805 1 97.81 129 ILE B CA 1
ATOM 2288 C C . ILE B 1 129 ? -13.602 8.156 8.664 1 97.81 129 ILE B C 1
ATOM 2290 O O . ILE B 1 129 ? -14.484 8.633 9.375 1 97.81 129 ILE B O 1
ATOM 2294 N N . ARG B 1 130 ? -13.773 7.234 7.789 1 97 130 ARG B N 1
ATOM 2295 C CA . ARG B 1 130 ? -15.125 6.738 7.535 1 97 130 ARG B CA 1
ATOM 2296 C C . ARG B 1 130 ? -15.352 5.402 8.234 1 97 130 ARG B C 1
ATOM 2298 O O . ARG B 1 130 ? -16.469 5.105 8.656 1 97 130 ARG B O 1
ATOM 2305 N N . GLU B 1 131 ? -14.359 4.602 8.25 1 96.25 131 GLU B N 1
ATOM 2306 C CA . GLU B 1 131 ? -14.438 3.289 8.883 1 96.25 131 GLU B CA 1
ATOM 2307 C C . GLU B 1 131 ? -13.141 2.953 9.617 1 96.25 131 GLU B C 1
ATOM 2309 O O . GLU B 1 131 ? -12.062 3.4 9.227 1 96.25 131 GLU B O 1
ATOM 2314 N N . ARG B 1 132 ? -13.266 2.258 10.68 1 96.5 132 ARG B N 1
ATOM 2315 C CA . ARG B 1 132 ? -12.18 1.644 11.43 1 96.5 132 ARG B CA 1
ATOM 2316 C C . ARG B 1 132 ? -12.344 0.129 11.492 1 96.5 132 ARG B C 1
ATOM 2318 O O . ARG B 1 132 ? -13.148 -0.384 12.273 1 96.5 132 ARG B O 1
ATOM 2325 N N . LEU B 1 133 ? -11.562 -0.554 10.656 1 94.31 133 LEU B N 1
ATOM 2326 C CA . LEU B 1 133 ? -11.703 -2.002 10.555 1 94.31 133 LEU B CA 1
ATOM 2327 C C . LEU B 1 133 ? -10.57 -2.711 11.289 1 94.31 133 LEU B C 1
ATOM 2329 O O . LEU B 1 133 ? -9.391 -2.455 11.016 1 94.31 133 LEU B O 1
ATOM 2333 N N . GLN B 1 134 ? -10.898 -3.545 12.195 1 91.06 134 GLN B N 1
ATOM 2334 C CA . GLN B 1 134 ? -9.883 -4.293 12.922 1 91.06 134 GLN B CA 1
ATOM 2335 C C . GLN B 1 134 ? -9.32 -5.434 12.078 1 91.06 134 GLN B C 1
ATOM 2337 O O . GLN B 1 134 ? -10.078 -6.18 11.453 1 91.06 134 GLN B O 1
ATOM 2342 N N . ALA B 1 135 ? -8.055 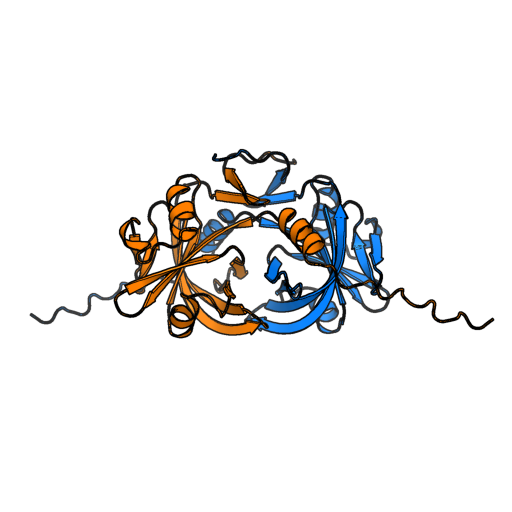-5.535 11.922 1 88.5 135 ALA B N 1
ATOM 2343 C CA . ALA B 1 135 ? -7.328 -6.602 11.227 1 88.5 135 ALA B CA 1
ATOM 2344 C C . ALA B 1 135 ? -6.211 -7.16 12.102 1 88.5 135 ALA B C 1
ATOM 2346 O O . ALA B 1 135 ? -5.043 -6.812 11.93 1 88.5 135 ALA B O 1
ATOM 2347 N N . SER B 1 136 ? -6.531 -8.102 13 1 83.81 136 SER B N 1
ATOM 2348 C CA . SER B 1 136 ? -5.621 -8.758 13.938 1 83.81 136 SER B CA 1
ATOM 2349 C C . SER B 1 136 ? -4.895 -7.73 14.805 1 83.81 136 SER B C 1
ATOM 2351 O O . SER B 1 136 ? -5.484 -7.152 15.719 1 83.81 136 SER B O 1
ATOM 2353 N N . THR B 1 137 ? -3.592 -7.367 14.305 1 87.88 137 THR B N 1
ATOM 2354 C CA . THR B 1 137 ? -2.73 -6.512 15.117 1 87.88 137 THR B CA 1
ATOM 2355 C C . THR B 1 137 ? -2.859 -5.051 14.688 1 87.88 137 THR B C 1
ATOM 2357 O O . THR B 1 137 ? -2.32 -4.156 15.336 1 87.88 137 THR B O 1
ATOM 2360 N N . HIS B 1 138 ? -3.617 -4.789 13.625 1 94.38 138 HIS B N 1
ATOM 2361 C CA . HIS B 1 138 ? -3.703 -3.447 13.07 1 94.38 138 HIS B CA 1
ATOM 2362 C C . HIS B 1 138 ? -5.152 -3 12.922 1 94.38 138 HIS B C 1
ATOM 2364 O O . HIS B 1 138 ? -6.07 -3.826 12.969 1 94.38 138 HIS B O 1
ATOM 2370 N N . THR B 1 139 ? -5.324 -1.728 12.898 1 96.19 139 THR B N 1
ATOM 2371 C CA . THR B 1 139 ? -6.574 -1.107 12.469 1 96.19 139 THR B CA 1
ATOM 2372 C C . THR B 1 139 ? -6.422 -0.504 11.07 1 96.19 139 THR B C 1
ATOM 2374 O O . THR B 1 139 ? -5.441 0.185 10.789 1 96.19 139 THR B O 1
ATOM 2377 N N . ILE B 1 140 ? -7.336 -0.877 10.203 1 96.75 140 ILE B N 1
ATOM 2378 C CA . ILE B 1 140 ? -7.395 -0.259 8.891 1 96.75 140 ILE B CA 1
ATOM 2379 C C . ILE B 1 140 ? -8.367 0.917 8.914 1 96.75 140 ILE B C 1
ATOM 2381 O O . ILE B 1 140 ? -9.562 0.741 9.18 1 96.75 140 ILE B O 1
ATOM 2385 N N . PHE B 1 141 ? -7.871 2.1 8.68 1 97.69 141 PHE B N 1
ATOM 2386 C CA . PHE B 1 141 ? -8.711 3.291 8.578 1 97.69 141 PHE B CA 1
ATOM 2387 C C . PHE B 1 141 ? -9.07 3.576 7.125 1 97.69 141 PHE B C 1
ATOM 2389 O O . PHE B 1 141 ? -8.195 3.834 6.297 1 97.69 141 PHE B O 1
ATOM 2396 N N . ILE B 1 142 ? -10.32 3.467 6.793 1 97.5 142 ILE B N 1
ATOM 2397 C CA . ILE B 1 142 ? -10.836 3.867 5.488 1 97.5 142 ILE B CA 1
ATOM 2398 C C . ILE B 1 142 ? -11.266 5.332 5.531 1 97.5 142 ILE B C 1
ATOM 2400 O O . ILE B 1 142 ? -12.094 5.723 6.352 1 97.5 142 ILE B O 1
ATOM 2404 N N . CYS B 1 143 ? -10.695 6.082 4.59 1 97.94 143 CYS B N 1
ATOM 2405 C CA . CYS B 1 143 ? -10.828 7.527 4.746 1 97.94 143 CYS B CA 1
ATOM 2406 C C . CYS B 1 143 ? -11.289 8.18 3.447 1 97.94 143 CYS B C 1
ATOM 2408 O O . CYS B 1 143 ? -10.891 7.75 2.361 1 97.94 143 CYS B O 1
ATOM 2410 N N . ARG B 1 144 ? -12.078 9.172 3.574 1 97.25 144 ARG B N 1
ATOM 2411 C CA . ARG B 1 144 ? -12.422 10.055 2.471 1 97.25 144 ARG B CA 1
ATOM 2412 C C . ARG B 1 144 ? -11.492 11.266 2.43 1 97.25 144 ARG B C 1
ATOM 2414 O O . ARG B 1 144 ? -11.336 11.969 3.428 1 97.25 144 ARG B O 1
ATOM 2421 N N . VAL B 1 145 ? -10.906 11.492 1.277 1 98.19 145 VAL B N 1
ATOM 2422 C CA . VAL B 1 145 ? -10.047 12.664 1.156 1 98.19 145 VAL B CA 1
ATOM 2423 C C . VAL B 1 145 ? -10.906 13.93 1.097 1 98.19 145 VAL B C 1
ATOM 2425 O O . VAL B 1 145 ? -11.805 14.031 0.262 1 98.19 145 VAL B O 1
ATOM 2428 N N . VAL B 1 146 ? -10.633 14.852 1.99 1 98.06 146 VAL B N 1
ATOM 2429 C CA . VAL B 1 146 ? -11.461 16.047 2.055 1 98.06 146 VAL B CA 1
ATOM 2430 C C . VAL B 1 146 ? -10.633 17.281 1.688 1 98.06 146 VAL B C 1
ATOM 2432 O O . VAL B 1 146 ? -11.18 18.344 1.394 1 98.06 146 VAL B O 1
ATOM 2435 N N . HIS B 1 147 ? -9.352 17.109 1.747 1 98 147 HIS B N 1
ATOM 2436 C C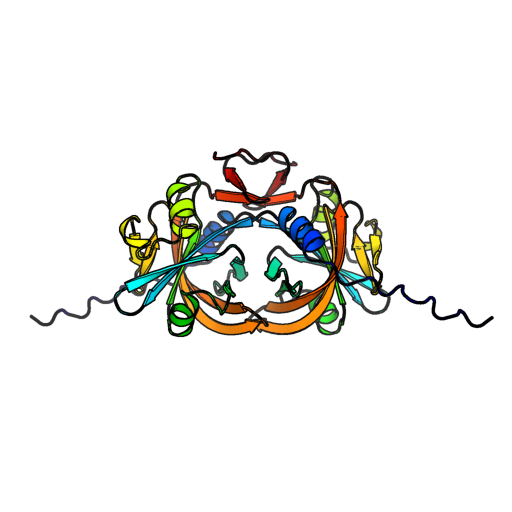A . HIS B 1 147 ? -8.398 18.141 1.328 1 98 147 HIS B CA 1
ATOM 2437 C C . HIS B 1 147 ? -7.109 17.516 0.805 1 98 147 HIS B C 1
ATOM 2439 O O . HIS B 1 147 ? -6.625 16.516 1.357 1 98 147 HIS B O 1
ATOM 2445 N N . ALA B 1 148 ? -6.586 18.125 -0.27 1 98.19 148 ALA B N 1
ATOM 2446 C CA . ALA B 1 148 ? -5.309 17.625 -0.784 1 98.19 148 ALA B CA 1
ATOM 2447 C C . ALA B 1 148 ? -4.535 18.75 -1.481 1 98.19 148 ALA B C 1
ATOM 2449 O O . ALA B 1 148 ? -5.117 19.562 -2.205 1 98.19 148 ALA B O 1
ATOM 2450 N N . ALA B 1 149 ? -3.307 18.797 -1.156 1 97.5 149 ALA B N 1
ATOM 2451 C CA . ALA B 1 149 ? -2.35 19.656 -1.842 1 97.5 149 ALA B CA 1
ATOM 2452 C C . ALA B 1 149 ? -1.175 18.859 -2.389 1 97.5 149 ALA B C 1
ATOM 2454 O O . ALA B 1 149 ? -0.522 18.109 -1.646 1 97.5 149 ALA B O 1
ATOM 2455 N N . VAL B 1 150 ? -0.953 18.938 -3.658 1 98 150 VAL B N 1
ATOM 2456 C CA . VAL B 1 150 ? 0.15 18.234 -4.312 1 98 150 VAL B CA 1
ATOM 2457 C C . VAL B 1 150 ? 1.244 19.234 -4.68 1 98 150 VAL B C 1
ATOM 2459 O O . VAL B 1 150 ? 0.985 20.234 -5.367 1 98 150 VAL B O 1
ATOM 2462 N N . ALA B 1 151 ? 2.41 18.969 -4.172 1 96.62 151 ALA B N 1
ATOM 2463 C CA . ALA B 1 151 ? 3.545 19.844 -4.445 1 96.62 151 ALA B CA 1
ATOM 2464 C C . ALA B 1 151 ? 4.387 19.312 -5.602 1 96.62 151 ALA B C 1
ATOM 2466 O O . ALA B 1 151 ? 4.238 18.156 -6.008 1 96.62 151 ALA B O 1
ATOM 2467 N N . GLU B 1 152 ? 5.152 20.188 -6.219 1 93.31 152 GLU B N 1
ATOM 2468 C CA . GLU B 1 152 ? 6.109 19.781 -7.25 1 93.31 152 GLU B CA 1
ATOM 2469 C C . GLU B 1 152 ? 7.402 19.266 -6.629 1 93.31 152 GLU B C 1
ATOM 2471 O O . GLU B 1 152 ? 8.469 19.844 -6.836 1 93.31 152 GLU B O 1
ATOM 2476 N N . ARG B 1 153 ? 7.34 18.344 -5.785 1 97.62 153 ARG B N 1
ATOM 2477 C CA . ARG B 1 153 ? 8.453 17.656 -5.145 1 97.62 153 ARG B CA 1
ATOM 2478 C C . ARG B 1 153 ? 8.391 16.141 -5.395 1 97.62 153 ARG B C 1
ATOM 2480 O O . ARG B 1 153 ? 7.309 15.555 -5.352 1 97.62 153 ARG B O 1
ATOM 2487 N N . HIS B 1 154 ? 9.492 15.609 -5.734 1 98.25 154 HIS B N 1
ATOM 2488 C CA . HIS B 1 154 ? 9.516 14.172 -5.984 1 98.25 154 HIS B CA 1
ATOM 2489 C C . HIS B 1 154 ? 9.336 13.383 -4.691 1 98.25 154 HIS B C 1
ATOM 2491 O O . HIS B 1 154 ? 9.898 13.75 -3.656 1 98.25 154 HIS B O 1
ATOM 2497 N N . PRO B 1 155 ? 8.547 12.367 -4.762 1 98.56 155 PRO B N 1
ATOM 2498 C CA . PRO B 1 155 ? 8.328 11.562 -3.557 1 98.56 155 PRO B CA 1
ATOM 2499 C C . PRO B 1 155 ? 9.547 10.742 -3.164 1 98.56 155 PRO B C 1
ATOM 2501 O O . PRO B 1 155 ? 10.406 10.453 -4.008 1 98.56 155 PRO B O 1
ATOM 2504 N N . MET B 1 156 ? 9.656 10.461 -1.942 1 98.44 156 MET B N 1
ATOM 2505 C CA . MET B 1 156 ? 10.641 9.539 -1.395 1 98.44 156 MET B CA 1
ATOM 2506 C C . MET B 1 156 ? 10.188 8.094 -1.576 1 98.44 156 MET B C 1
ATOM 2508 O O . MET B 1 156 ? 9 7.793 -1.457 1 98.44 156 MET B O 1
ATOM 2512 N N . VAL B 1 157 ? 11.133 7.238 -1.907 1 98.44 157 VAL B N 1
ATOM 2513 C CA . VAL B 1 157 ? 10.867 5.816 -2.102 1 98.44 157 VAL B CA 1
ATOM 2514 C C . VAL B 1 157 ? 11.562 5.004 -1.014 1 98.44 157 VAL B C 1
ATOM 2516 O O . VAL B 1 157 ? 12.703 5.305 -0.638 1 98.44 157 VAL B O 1
ATOM 2519 N N . TYR B 1 158 ? 10.891 4.051 -0.498 1 98 158 TYR B N 1
ATOM 2520 C CA . TYR B 1 158 ? 11.43 3.109 0.479 1 98 158 TYR B CA 1
ATOM 2521 C C . TYR B 1 158 ? 11.617 1.729 -0.138 1 98 158 TYR B C 1
ATOM 2523 O O . TYR B 1 158 ? 10.703 1.198 -0.778 1 98 158 TYR B O 1
ATOM 2531 N N . SER B 1 159 ? 12.75 1.125 0.022 1 97.56 159 SER B N 1
ATOM 2532 C CA . SER B 1 159 ? 13.047 -0.227 -0.44 1 97.56 159 SER B CA 1
ATOM 2533 C C . SER B 1 159 ? 14.109 -0.886 0.434 1 97.56 159 SER B C 1
ATOM 2535 O O . SER B 1 159 ? 15.211 -0.359 0.584 1 97.56 159 SER B O 1
ATOM 2537 N N . ALA B 1 160 ? 13.719 -1.973 1.047 1 95.81 160 ALA B N 1
ATOM 2538 C CA . ALA B 1 160 ? 14.664 -2.814 1.777 1 95.81 160 ALA B CA 1
ATOM 2539 C C . ALA B 1 160 ? 15.398 -2.014 2.85 1 95.81 160 ALA B C 1
ATOM 2541 O O . ALA B 1 160 ? 16.625 -2.086 2.955 1 95.81 160 ALA B O 1
ATOM 2542 N N . GLY B 1 161 ? 14.703 -1.165 3.52 1 94.44 161 GLY B N 1
ATOM 2543 C CA . GLY B 1 161 ? 15.266 -0.474 4.668 1 94.44 161 GLY B CA 1
ATOM 2544 C C . GLY B 1 161 ? 15.992 0.803 4.293 1 94.44 161 GLY B C 1
ATOM 2545 O O . GLY B 1 161 ? 16.625 1.438 5.145 1 94.44 161 GLY B O 1
ATOM 2546 N N . LYS B 1 162 ? 15.938 1.161 3.021 1 97.06 162 LYS B N 1
ATOM 2547 C CA . LYS B 1 162 ? 16.641 2.344 2.547 1 97.06 162 LYS B CA 1
ATOM 2548 C C . LYS B 1 162 ? 15.703 3.295 1.815 1 97.06 162 LYS B C 1
ATOM 2550 O O . LYS B 1 162 ? 14.594 2.914 1.447 1 97.06 162 LYS B O 1
ATOM 2555 N N . PHE B 1 163 ? 16.219 4.508 1.609 1 98.19 163 PHE B N 1
ATOM 2556 C CA . PHE B 1 163 ? 15.414 5.559 0.997 1 98.19 163 PHE B CA 1
ATOM 2557 C C . PHE B 1 163 ? 16.031 6.012 -0.322 1 98.19 163 PHE B C 1
ATOM 2559 O O . PHE B 1 163 ? 17.25 6.121 -0.435 1 98.19 163 PHE B O 1
ATOM 2566 N N . PHE B 1 164 ? 15.164 6.234 -1.25 1 98.62 164 PHE B N 1
ATOM 2567 C CA . PHE B 1 164 ? 15.617 6.5 -2.609 1 98.62 164 PHE B CA 1
ATOM 2568 C C . PHE B 1 164 ? 14.859 7.676 -3.213 1 98.62 164 PHE B C 1
ATOM 2570 O O . PHE B 1 164 ? 13.852 8.125 -2.66 1 98.62 164 PHE B O 1
ATOM 2577 N N . ASP B 1 165 ? 15.414 8.211 -4.344 1 98.62 165 ASP B N 1
ATOM 2578 C CA . ASP B 1 165 ? 14.883 9.367 -5.059 1 98.62 165 ASP B CA 1
ATOM 2579 C C . ASP B 1 165 ? 13.812 8.953 -6.066 1 98.62 165 ASP B C 1
ATOM 2581 O O . ASP B 1 165 ? 14.133 8.438 -7.137 1 98.62 165 ASP B O 1
ATOM 2585 N N . GLY B 1 166 ? 12.508 9.227 -5.75 1 98.25 166 GLY B N 1
ATOM 2586 C CA . GLY B 1 166 ? 11.414 8.867 -6.637 1 98.25 166 GLY B CA 1
ATOM 2587 C C . GLY B 1 166 ? 11.398 9.68 -7.918 1 98.25 166 GLY B C 1
ATOM 2588 O O . GLY B 1 166 ? 10.633 9.383 -8.836 1 98.25 166 GLY B O 1
ATOM 2589 N N . GLY B 1 167 ? 12.203 10.688 -8.008 1 97.75 167 GLY B N 1
ATOM 2590 C CA . GLY B 1 167 ? 12.336 11.477 -9.219 1 97.75 167 GLY B CA 1
ATOM 2591 C C . GLY B 1 167 ? 13.438 10.992 -10.133 1 97.75 167 GLY B C 1
ATOM 2592 O O . GLY B 1 167 ? 13.594 11.492 -11.25 1 97.75 167 GLY B O 1
ATOM 2593 N N . ALA B 1 168 ? 14.234 10.016 -9.703 1 98 168 ALA B N 1
ATOM 2594 C CA . ALA B 1 168 ? 15.367 9.484 -10.453 1 98 168 ALA B CA 1
ATOM 2595 C C . ALA B 1 168 ? 15.227 7.98 -10.68 1 98 168 ALA B C 1
ATOM 2597 O O . ALA B 1 168 ? 16.172 7.223 -10.469 1 98 168 ALA B O 1
ATOM 2598 N N . LEU B 1 169 ? 14.086 7.559 -11.078 1 97.88 169 LEU B N 1
ATOM 2599 C CA . LEU B 1 169 ? 13.812 6.152 -11.344 1 97.88 169 LEU B CA 1
ATOM 2600 C C . LEU B 1 169 ? 14.273 5.766 -12.75 1 97.88 169 LEU B C 1
ATOM 2602 O O . LEU B 1 169 ? 14.156 6.566 -13.68 1 97.88 169 LEU B O 1
ATOM 2606 N N . THR B 1 170 ? 14.758 4.582 -12.906 1 98 170 THR B N 1
ATOM 2607 C CA . THR B 1 170 ? 15.211 4.07 -14.195 1 98 170 THR B CA 1
ATOM 2608 C C . THR B 1 170 ? 14.07 3.352 -14.922 1 98 170 THR B C 1
ATOM 2610 O O . THR B 1 170 ? 13.602 2.311 -14.461 1 98 170 THR B O 1
ATOM 2613 N N . SER B 1 171 ? 13.656 3.85 -16.078 1 97.31 171 SER B N 1
ATOM 2614 C CA . SER B 1 171 ? 12.508 3.34 -16.828 1 97.31 171 SER B CA 1
ATOM 2615 C C . SER B 1 171 ? 12.781 1.944 -17.375 1 97.31 171 SER B C 1
ATOM 2617 O O . SER B 1 171 ? 13.898 1.645 -17.797 1 97.31 171 SER B O 1
ATOM 2619 N N . LEU B 1 172 ? 11.828 0.976 -17.375 1 96.19 172 LEU B N 1
ATOM 2620 C CA . LEU B 1 172 ? 11.922 -0.33 -18.031 1 96.19 172 LEU B CA 1
ATOM 2621 C C . LEU B 1 172 ? 11.492 -0.245 -19.484 1 96.19 172 LEU B C 1
ATOM 2623 O O . LEU B 1 172 ? 11.75 -1.162 -20.266 1 96.19 172 LEU B O 1
ATOM 2627 N N . GLY B 1 173 ? 10.891 0.766 -19.969 1 82.62 173 GLY B N 1
ATOM 2628 C CA . GLY B 1 173 ? 10.477 0.937 -21.359 1 82.62 173 GLY B CA 1
ATOM 2629 C C . GLY B 1 173 ? 10.328 2.393 -21.75 1 82.62 173 GLY B C 1
ATOM 2630 O O . GLY B 1 173 ? 10.281 3.277 -20.906 1 82.62 173 GLY B O 1
#

pLDDT: mean 91.81, std 13.89, range [34.28, 98.88]

InterPro domains:
  IPR002563 Flavin reductase like domain [PF01613] (24-165)
  IPR002563 Flavin reductase like domain [SM00903] (23-165)
  IPR012349 FMN-binding split barrel [G3DSA:2.30.110.10] (3-167)
  IPR050268 NADH-dependent flavin reductase [PTHR30466] (18-166)

Foldseek 3Di:
DPPPPPPPPPPPDDDPVVVLVVQLPDKFFKKKKWFDPPPAIDIAIFRQKDFDDVVQGKIKTKFFCPDPCNVVVVPDQKMKIFGAFPPVVVLVVLRVDPDPRSCVPFDWDADPVGYTFGPRTQKIWMWGFDDWDDDPRITMTMTGTPDMDGDPGFGWMDHSHDIDTNVDDDDPD/DPPPPPPPPPPPDDDPVVVLVVQLPDKFFKKKKWFDPPPAIDIAIFRQKDFDDVVQGKIKTKFFCPDPCNVVVVPDQKMKIFGAFPPVVVLVVLRVDPDPRSCVPFDWDADPVGYTFGPRTQKIWMWGFDDWDDDPRITMTMTGTPGMDGDPGFGWMDHSHDIDTNVDDDDPD

Nearest PDB structures (foldseek):
  3rh7-assembly2_D  TM=9.611E-01  e=4.043E-16  Sinorhizobium meliloti 1021
  3nfw-assembly1_A  TM=9.560E-01  e=5.658E-16  Mycolicibacterium thermoresistibile ATCC 19527
  5zyr-assembly1_B  TM=9.310E-01  e=4.783E-16  Acinetobacter baumannii
  5zc2-assembly1_B  TM=9.297E-01  e=6.286E-15  Acinetobacter baumannii
  3pft-assembly1_A  TM=9.086E-01  e=2.051E-15  Mycolicibacterium goodii

Secondary structure (DSSP, 8-state):
---------------HHHHHHHHHT--EE-EEEEEEETTEEEEEEE--EEEEETTTTEEEEEEETTSTTHHHHHH-SEEEEEEPBTT-HHHHHHHHS--S-GGGGS-EEE-TTSPEEETT-SEEEEEEEEEEEEETTEEEEEEEEEEEEE-SSPBEEEETTEEEETTSPPB--/---------------HHHHHHHHHT--EE-EEEEEEETTEEEEEEE--EEEEETTTTEEEEEEETTSTTHHHHHH-SEEEEEEPBTT-HHHHHHHHS--S-GGGGS-EEE-TTSPEEETT-SEEEEEEEEEEEEETTEEEEEEEEEEEEE-SSPBEEEETTEEEETTSPPB--

Sequence (346 aa):
MTRSPSMAALASTPDIDVMKRVNRQFVTGVTVVTAMDEETPKGLAVNAFSSISLDPPTVMVCVQRTSHTHDCLYRADHLAINILSTDQLDVVGTFASKAADKFKELDWESGPFGSPLIARSSVQMEVQIRERLQASTHTIFICRVVHAAVAERHPMVYSAGKFFDGGALTSLGMTRSPSMAALASTPDIDVMKRVNRQFVTGVTVVTAMDEETPKGLAVNAFSSISLDPPTVMVCVQRTSHTHDCLYRADHLAINILSTDQLDVVGTFASKAADKFKELDWESGPFGSPLIARSSVQMEVQIRERLQASTHTIFICRVVHAAVAERHPMVYSAGKFFDGGALTSLG